Protein AF-A0A917G8V7-F1 (afdb_monomer_lite)

Sequence (373 aa):
MKRLAAVTVGLFAAALLMSVPAQAQETCDPAYYLAVRGSGEQPQGDAAGAATSTYPDGGGMGPLLQQQFQGLSGVTGYGIVYPAVPVETTLTGLPAYRDDYAASVATGAAALRQTLRDIDSRCGSQSTTIVVTGYSQGADVVNAALAQVQNDGATDFSRVNKVVVFGDPSRLQGAMPEAIATRGQGVRRTLPVFSPVDPATDAWIADHRTIFTSFCAGFDAVCDTSSALQVIPGLGLESAAKVTGDVHVNYYTTGIDCAATSSVTTPTACGATVIANALGSSAPTSVPAPQILPADAPIAIMADLGPAQGLAQLVVTVGPVSVPVVLSPDGIAAASVTLPPGTYTATVGGVTSMPFEVAAGGQDKPYVPIVAA

Radius of gyration: 26.59 Å; chains: 1; bounding box: 60×82×103 Å

InterPro domains:
  IPR000675 Cutinase/acetylxylan esterase [PF01083] (64-230)
  IPR000675 Cutinase/acetylxylan esterase [SM01110] (26-247)
  IPR029058 Alpha/Beta hydrolase fold [G3DSA:3.40.50.1820] (14-278)
  IPR029058 Alpha/Beta hydrolase fold [SSF53474] (18-253)

Secondary structure (DSSP, 8-state):
--PPPP----------------PPPPPPPSEEEEEE--TTPSS-S-GGG-SSSEESTTTTS-HHHHHHHHT-SS-EEEEEPS--PPPP-STTTHHHHHHHHHHHHHHHHHHHHHHHHHHHHHHTTS--EEEEEEETHHHHHHHHHHHHHHHHT--TTTTEEEEEEES-TTPPTTSS-BSS--S---HHHH-TTSPPPPHHHHHHHHHTTTTEEEE--TT-TTT-HHHHHHHHHHH-HHHHHHHHHHHHH-TTT--EEETTTTEEE-HHHHHHHHHHHHTTPPPPS-PPPP----TTS--EEEEE--TTT-EEEEE---SS----EEE-TTS-EEE---PPSEEE--EETTEEPPPEEE-TT-SS---------

Structure (mmCIF, N/CA/C/O backbone):
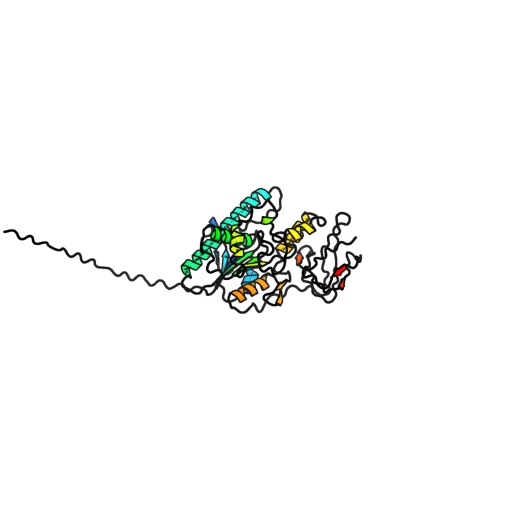data_AF-A0A917G8V7-F1
#
_entry.id   AF-A0A917G8V7-F1
#
loop_
_atom_site.group_PDB
_atom_site.id
_atom_site.type_symbol
_atom_site.label_atom_id
_atom_site.label_alt_id
_atom_site.label_comp_id
_atom_site.label_asym_id
_atom_site.label_entity_id
_atom_site.label_seq_id
_atom_site.pdbx_PDB_ins_code
_atom_site.Cartn_x
_atom_site.Cartn_y
_atom_site.Cartn_z
_atom_site.occupancy
_atom_site.B_iso_or_equiv
_atom_site.auth_seq_id
_atom_site.auth_comp_id
_atom_site.auth_asym_id
_atom_site.auth_atom_id
_atom_site.pdbx_PDB_model_num
ATOM 1 N N . MET A 1 1 ? -25.587 50.324 71.855 1.00 46.16 1 MET A N 1
ATOM 2 C CA . MET A 1 1 ? -26.552 50.298 70.731 1.00 46.16 1 MET A CA 1
ATOM 3 C C . MET A 1 1 ? -25.785 50.208 69.421 1.00 46.16 1 MET A C 1
ATOM 5 O O . MET A 1 1 ? -25.016 51.119 69.158 1.00 46.16 1 MET A O 1
ATOM 9 N N . LYS A 1 2 ? -25.960 49.117 68.663 1.00 41.72 2 LYS A N 1
ATOM 10 C CA . LYS A 1 2 ? -25.874 48.998 67.189 1.00 41.72 2 LYS A CA 1
ATOM 11 C C . LYS A 1 2 ? -25.801 47.504 66.846 1.00 41.72 2 LYS A C 1
ATOM 13 O O . LYS A 1 2 ? -24.777 46.867 67.050 1.00 41.72 2 LYS A O 1
ATOM 18 N N . ARG A 1 3 ? -26.931 46.943 66.409 1.00 45.62 3 ARG A N 1
ATOM 19 C CA . ARG A 1 3 ? -27.031 45.603 65.815 1.00 45.62 3 ARG A CA 1
ATOM 20 C C . ARG A 1 3 ? -26.946 45.786 64.298 1.00 45.62 3 ARG A C 1
ATOM 22 O O . ARG A 1 3 ? -27.766 46.523 63.758 1.00 45.62 3 ARG A O 1
ATOM 29 N N . LEU A 1 4 ? -25.976 45.157 63.633 1.00 49.00 4 LEU A N 1
ATOM 30 C CA . LEU A 1 4 ? -26.014 44.950 62.183 1.00 49.00 4 LEU A CA 1
ATOM 31 C C . LEU A 1 4 ? -26.703 43.607 61.924 1.00 49.00 4 LEU A C 1
ATOM 33 O O . LEU A 1 4 ? -26.217 42.568 62.363 1.00 49.00 4 LEU A O 1
ATOM 37 N N . ALA A 1 5 ? -27.840 43.650 61.236 1.00 48.88 5 ALA A N 1
ATOM 38 C CA . ALA A 1 5 ? -28.481 42.486 60.647 1.00 48.88 5 ALA A CA 1
ATOM 39 C C . ALA A 1 5 ? -27.988 42.363 59.199 1.00 48.88 5 ALA A C 1
ATOM 41 O O . ALA A 1 5 ? -28.207 43.270 58.397 1.00 48.88 5 ALA A O 1
ATOM 42 N N . ALA A 1 6 ? -27.296 41.271 58.880 1.00 57.62 6 ALA A N 1
ATOM 43 C CA . ALA A 1 6 ? -26.962 40.906 57.510 1.00 57.62 6 ALA A CA 1
ATOM 44 C C . ALA A 1 6 ? -28.132 40.101 56.928 1.00 57.62 6 ALA A C 1
ATOM 46 O O . ALA A 1 6 ? -28.495 39.052 57.456 1.00 57.62 6 ALA A O 1
ATOM 47 N N . VAL A 1 7 ? -28.742 40.628 55.869 1.00 56.84 7 VAL A N 1
ATOM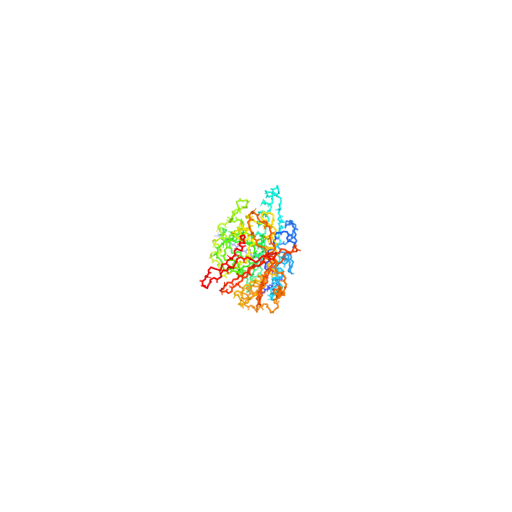 48 C CA . VAL A 1 7 ? -29.808 39.973 55.106 1.00 56.84 7 VAL A CA 1
ATOM 49 C C . VAL A 1 7 ? -29.152 39.119 54.025 1.00 56.84 7 VAL A C 1
ATOM 51 O O . VAL A 1 7 ? -28.488 39.641 53.133 1.00 56.84 7 VAL A O 1
ATOM 54 N N . THR A 1 8 ? -29.322 37.802 54.111 1.00 58.56 8 THR A N 1
ATOM 55 C CA . THR A 1 8 ? -28.887 36.845 53.089 1.00 58.56 8 THR A CA 1
ATOM 56 C C . THR A 1 8 ? -29.990 36.721 52.037 1.00 58.56 8 THR A C 1
ATOM 58 O O . THR A 1 8 ? -31.054 36.171 52.307 1.00 58.56 8 THR A O 1
ATOM 61 N N . VAL A 1 9 ? -29.759 37.260 50.838 1.00 55.84 9 VAL A N 1
ATOM 62 C CA . VAL A 1 9 ? -30.643 37.071 49.679 1.00 55.84 9 VAL A CA 1
ATOM 63 C C . VAL A 1 9 ? -30.311 35.717 49.052 1.00 55.84 9 VAL A C 1
ATOM 65 O O . VAL A 1 9 ? -29.265 35.555 48.429 1.00 55.84 9 VAL A O 1
ATOM 68 N N . GLY A 1 10 ? -31.181 34.728 49.258 1.00 48.00 10 GLY A N 1
ATOM 69 C CA . GLY A 1 10 ? -31.089 33.423 48.607 1.00 48.00 10 GLY A CA 1
ATOM 70 C C . GLY A 1 10 ? -31.556 33.506 47.155 1.00 48.00 10 GLY A C 1
ATOM 71 O O . GLY A 1 10 ? -32.753 33.621 46.898 1.00 48.00 10 GLY A O 1
ATOM 72 N N . LEU A 1 11 ? -30.618 33.439 46.209 1.00 58.31 11 LEU A N 1
ATOM 73 C CA . LEU A 1 11 ? -30.908 33.216 44.792 1.00 58.31 11 LEU A CA 1
ATOM 74 C C . LEU A 1 11 ? -31.175 31.715 44.582 1.00 58.31 11 LEU A C 1
ATOM 76 O O . LEU A 1 11 ? -30.251 30.905 44.604 1.00 58.31 11 LEU A O 1
ATOM 80 N N . PHE A 1 12 ? -32.435 31.332 44.378 1.00 51.34 12 PHE A N 1
ATOM 81 C CA . PHE A 1 12 ? -32.781 30.002 43.875 1.00 51.34 12 PHE A CA 1
ATOM 82 C C . PHE A 1 12 ? -32.536 29.968 42.361 1.00 51.34 12 PHE A C 1
ATOM 84 O O . PHE A 1 12 ? -33.356 30.444 41.578 1.00 51.34 12 PHE A O 1
ATOM 91 N N . ALA A 1 13 ? -31.397 29.416 41.940 1.00 61.19 13 ALA A N 1
ATOM 92 C CA . ALA A 1 13 ? -31.167 29.049 40.547 1.00 61.19 13 ALA A CA 1
ATOM 93 C C . ALA A 1 13 ? -32.010 27.805 40.226 1.00 61.19 13 ALA A C 1
ATOM 95 O O . ALA A 1 13 ? -31.678 26.691 40.630 1.00 61.19 13 ALA A O 1
ATOM 96 N N . ALA A 1 14 ? -33.132 27.996 39.533 1.00 59.53 14 ALA A N 1
ATOM 97 C CA . ALA A 1 14 ? -33.909 26.901 38.969 1.00 59.53 14 ALA A CA 1
ATOM 98 C C . ALA A 1 14 ? -33.086 26.234 37.853 1.00 59.53 14 ALA A C 1
ATOM 100 O O . ALA A 1 14 ? -33.035 26.721 36.725 1.00 59.53 14 ALA A O 1
ATOM 101 N N . ALA A 1 15 ? -32.401 25.140 38.184 1.00 61.88 15 ALA A N 1
ATOM 102 C CA . ALA A 1 15 ? -31.729 24.292 37.211 1.00 61.88 15 ALA A CA 1
ATOM 103 C C . ALA A 1 15 ? -32.792 23.577 36.362 1.00 61.88 15 ALA A C 1
ATOM 105 O O . ALA A 1 15 ? -33.338 22.548 36.756 1.00 61.88 15 ALA A O 1
ATOM 106 N N . LEU A 1 16 ? -33.115 24.152 35.202 1.00 58.69 16 LEU A N 1
ATOM 107 C CA . LEU A 1 16 ? -33.830 23.456 34.138 1.00 58.69 16 LEU A CA 1
ATOM 108 C C . LEU A 1 16 ? -32.949 22.294 33.668 1.00 58.69 16 LEU A C 1
ATOM 110 O O . LEU A 1 16 ? -32.007 22.484 32.901 1.00 58.69 16 LEU A O 1
ATOM 114 N N . LEU A 1 17 ? -33.252 21.093 34.158 1.00 61.06 17 LEU A N 1
ATOM 115 C CA . LEU A 1 17 ? -32.725 19.836 33.640 1.00 61.06 17 LEU A CA 1
ATOM 116 C C . LEU A 1 17 ? -33.279 19.647 32.223 1.00 61.06 17 LEU A C 1
ATOM 118 O O . LEU A 1 17 ? -34.302 18.997 32.023 1.00 61.06 17 LEU A O 1
ATOM 122 N N . MET A 1 18 ? -32.630 20.262 31.235 1.00 67.19 18 MET A N 1
ATOM 123 C CA . MET A 1 18 ? -32.835 19.883 29.845 1.00 67.19 18 MET A CA 1
ATOM 124 C C . MET A 1 18 ? -32.299 18.463 29.703 1.00 67.19 18 MET A C 1
ATOM 126 O O . MET A 1 18 ? -31.091 18.234 29.738 1.00 67.19 18 MET A O 1
ATOM 130 N N . SER A 1 19 ? -33.206 17.496 29.610 1.00 65.19 19 SER A N 1
ATOM 131 C CA . SER A 1 19 ? -32.881 16.125 29.243 1.00 65.19 19 SER A CA 1
ATOM 132 C C . SER A 1 19 ? -32.286 16.148 27.839 1.00 65.19 19 SER A C 1
ATOM 134 O O . SER A 1 19 ? -33.017 16.235 26.852 1.00 65.19 19 SER A O 1
ATOM 136 N N . VAL A 1 20 ? -30.953 16.133 27.766 1.00 71.06 20 VAL A N 1
ATOM 137 C CA . VAL A 1 20 ? -30.226 15.918 26.517 1.00 71.06 20 VAL A CA 1
ATOM 138 C C . VAL A 1 20 ? -30.682 14.550 26.014 1.00 71.06 20 VAL A C 1
ATOM 140 O O . VAL A 1 20 ? -30.555 13.578 26.766 1.00 71.06 20 VAL A O 1
ATOM 143 N N . PRO A 1 21 ? -31.286 14.452 24.815 1.00 67.62 21 PRO A N 1
ATOM 144 C CA . PRO A 1 21 ? -31.648 13.156 24.271 1.00 67.62 21 PRO A CA 1
ATOM 145 C C . PRO A 1 21 ? -30.378 12.312 24.254 1.00 67.62 21 PRO A C 1
ATOM 147 O O . PRO A 1 21 ? -29.348 12.763 23.752 1.00 67.62 21 PRO A O 1
ATOM 150 N N . ALA A 1 22 ? -30.437 11.128 24.866 1.00 69.19 22 ALA A N 1
ATOM 151 C CA . ALA A 1 22 ? -29.344 10.175 24.806 1.00 69.19 22 ALA A CA 1
ATOM 152 C C . ALA A 1 22 ? -29.036 9.955 23.323 1.00 69.19 22 ALA A C 1
ATOM 154 O O . ALA A 1 22 ? -29.874 9.424 22.591 1.00 69.19 22 ALA A O 1
ATOM 155 N N . GLN A 1 23 ? -27.888 10.457 22.863 1.00 67.31 23 GLN A N 1
ATOM 156 C CA . GLN A 1 23 ? -27.441 10.203 21.504 1.00 67.31 23 GLN A CA 1
ATOM 157 C C . GLN A 1 23 ? -27.347 8.688 21.377 1.00 67.31 23 GLN A C 1
ATOM 159 O O . GLN A 1 23 ? -26.686 8.043 22.193 1.00 67.31 23 GLN A O 1
ATOM 164 N N . ALA A 1 24 ? -28.098 8.119 20.431 1.00 66.69 24 ALA A N 1
ATOM 165 C CA . ALA A 1 24 ? -28.029 6.695 20.156 1.00 66.69 24 ALA A CA 1
ATOM 166 C C . ALA A 1 24 ? -26.555 6.355 19.927 1.00 66.69 24 ALA A C 1
ATOM 168 O O . ALA A 1 24 ? -25.911 6.964 19.074 1.00 66.69 24 ALA A O 1
ATOM 169 N N . GLN A 1 25 ? -26.014 5.466 20.759 1.00 68.94 25 GLN A N 1
ATOM 170 C CA . GLN A 1 25 ? -24.617 5.074 20.680 1.00 68.94 25 GLN A CA 1
ATOM 171 C C . GLN A 1 25 ? -24.375 4.492 19.286 1.00 68.94 25 GLN A C 1
ATOM 173 O O . GLN A 1 25 ? -24.993 3.492 18.914 1.00 68.94 25 GLN A O 1
ATOM 178 N N . GLU A 1 26 ? -23.522 5.154 18.505 1.00 80.25 26 GLU A N 1
ATOM 179 C CA . GLU A 1 26 ? -23.151 4.684 17.177 1.00 80.25 26 GLU A CA 1
ATOM 180 C C . GLU A 1 26 ? -22.497 3.306 17.333 1.00 80.25 26 GLU A C 1
ATOM 182 O O . GLU A 1 26 ? -21.533 3.125 18.085 1.00 80.25 26 GLU A O 1
ATOM 187 N N . THR A 1 27 ? -23.102 2.295 16.711 1.00 85.94 27 THR A N 1
ATOM 188 C CA . THR A 1 27 ? -22.572 0.931 16.752 1.00 85.94 27 THR A CA 1
ATOM 189 C C . THR A 1 27 ? -21.439 0.864 15.745 1.00 85.94 27 THR A C 1
ATOM 191 O O . THR A 1 27 ? -21.668 1.118 14.566 1.00 85.94 27 THR A O 1
ATOM 194 N N . CYS A 1 28 ? -20.226 0.575 16.210 1.00 93.75 28 CYS A N 1
ATOM 195 C CA . CYS A 1 28 ? -19.075 0.477 15.327 1.00 93.75 28 CYS A CA 1
ATOM 196 C C . CYS A 1 28 ? -18.946 -0.924 14.754 1.00 93.75 28 CYS A C 1
ATOM 198 O O . CYS A 1 28 ? -19.258 -1.917 15.417 1.00 93.75 28 CYS A O 1
ATOM 200 N N . ASP A 1 29 ? -18.415 -0.993 13.539 1.00 94.00 29 ASP A N 1
ATOM 201 C CA . ASP A 1 29 ? -18.071 -2.270 12.946 1.00 94.00 29 ASP A CA 1
ATOM 202 C C . ASP A 1 29 ? -16.903 -2.931 13.698 1.00 94.00 29 ASP A C 1
ATOM 204 O O . ASP A 1 29 ? -16.011 -2.248 14.228 1.00 94.00 29 ASP A O 1
ATOM 208 N N . PRO A 1 30 ? -16.879 -4.275 13.749 1.00 94.12 30 PRO A N 1
ATOM 209 C CA . PRO A 1 30 ? -15.814 -5.011 14.422 1.00 94.12 30 PRO A CA 1
ATOM 210 C C . PRO A 1 30 ? -14.454 -4.811 13.742 1.00 94.12 30 PRO A C 1
ATOM 212 O O . PRO A 1 30 ? -13.418 -4.838 14.411 1.00 94.12 30 PRO A O 1
ATOM 215 N N . ALA A 1 31 ? -14.440 -4.593 12.423 1.00 96.44 31 ALA A N 1
ATOM 216 C CA . ALA A 1 31 ? -13.219 -4.394 11.662 1.00 96.44 31 ALA A CA 1
ATOM 217 C C . ALA A 1 31 ? -13.407 -3.440 10.474 1.00 96.44 31 ALA A C 1
ATOM 219 O O . ALA A 1 31 ? -14.398 -3.519 9.746 1.00 96.44 31 ALA A O 1
ATOM 220 N N . TYR A 1 32 ? -12.404 -2.593 10.245 1.00 97.50 32 TYR A N 1
ATOM 221 C CA . TYR A 1 32 ? -12.330 -1.672 9.113 1.00 97.50 32 TYR A CA 1
ATOM 222 C C . TYR A 1 32 ? -11.156 -2.015 8.194 1.00 97.50 32 TYR A C 1
ATOM 224 O O . TYR A 1 32 ? -10.050 -2.298 8.657 1.00 97.50 32 TYR A O 1
ATOM 232 N N . TYR A 1 33 ? -11.391 -1.937 6.888 1.00 98.00 33 TYR A N 1
ATOM 233 C CA . TYR A 1 33 ? -10.399 -2.102 5.832 1.00 98.00 33 TYR A CA 1
ATOM 234 C C . TYR A 1 33 ? -10.230 -0.768 5.100 1.00 98.00 33 TYR A C 1
ATOM 236 O O . TYR A 1 33 ? -11.138 -0.320 4.400 1.00 98.00 33 TYR A O 1
ATOM 244 N N . LEU A 1 34 ? -9.081 -0.119 5.277 1.00 98.50 34 LEU A N 1
ATOM 245 C CA . LEU A 1 34 ? -8.744 1.149 4.632 1.00 98.50 34 LEU A CA 1
ATOM 246 C C . LEU A 1 34 ? -7.814 0.881 3.451 1.00 98.50 34 LEU A C 1
ATOM 248 O O . LEU A 1 34 ? -6.721 0.352 3.639 1.00 98.50 34 LEU A O 1
ATOM 252 N N . ALA A 1 35 ? -8.231 1.247 2.244 1.00 98.25 35 ALA A N 1
ATOM 253 C CA . ALA A 1 35 ? -7.482 1.000 1.019 1.00 98.25 35 ALA A CA 1
ATOM 254 C C . ALA A 1 35 ? -6.979 2.300 0.397 1.00 98.25 35 ALA A C 1
ATOM 256 O O . ALA A 1 35 ? -7.752 3.234 0.169 1.00 98.25 35 ALA A O 1
ATOM 257 N N . VAL A 1 36 ? -5.695 2.338 0.060 1.00 98.38 36 VAL A N 1
ATOM 258 C CA . VAL A 1 36 ? -5.081 3.447 -0.663 1.00 98.38 36 VAL A CA 1
ATOM 259 C C . VAL A 1 36 ? -4.658 2.973 -2.049 1.00 98.38 36 VAL A C 1
ATOM 261 O O . VAL A 1 36 ? -3.680 2.240 -2.199 1.00 98.38 36 VAL A O 1
ATOM 264 N N . ARG A 1 37 ? -5.434 3.373 -3.058 1.00 97.62 37 ARG A N 1
ATOM 265 C CA . ARG A 1 37 ? -5.254 2.972 -4.462 1.00 97.62 37 ARG A CA 1
ATOM 266 C C . ARG A 1 37 ? -3.933 3.477 -5.061 1.00 97.62 37 ARG A C 1
ATOM 268 O O . ARG A 1 37 ? -3.248 4.284 -4.445 1.00 97.62 37 ARG A O 1
ATOM 275 N N . GLY A 1 38 ? -3.581 2.996 -6.247 1.00 96.75 38 GLY A N 1
ATOM 276 C CA . GLY A 1 38 ? -2.373 3.386 -6.976 1.00 96.75 38 GLY A CA 1
ATOM 277 C C . GLY A 1 38 ? -2.535 4.622 -7.864 1.00 96.75 38 GLY A C 1
ATOM 278 O O . GLY A 1 38 ? -3.625 5.166 -8.038 1.00 96.75 38 GLY A O 1
ATOM 279 N N . SER A 1 39 ? -1.423 5.057 -8.461 1.00 94.94 39 SER A N 1
ATOM 280 C CA . SER A 1 39 ? -1.390 6.157 -9.433 1.00 94.94 39 SER A CA 1
ATOM 281 C C . SER A 1 39 ? -2.327 5.913 -10.615 1.00 94.94 39 SER A C 1
ATOM 283 O O . SER A 1 39 ? -2.313 4.846 -11.221 1.00 94.94 39 SER A O 1
ATOM 285 N N . GLY A 1 40 ? -3.112 6.925 -10.979 1.00 93.00 40 GLY A N 1
ATOM 286 C CA . GLY A 1 40 ? -4.044 6.877 -12.103 1.00 93.00 40 GLY A CA 1
ATOM 287 C C . GLY A 1 40 ? -5.288 6.015 -11.867 1.00 93.00 40 GLY A C 1
ATOM 288 O O . GLY A 1 40 ? -6.161 5.958 -12.736 1.00 93.00 40 GLY A O 1
ATOM 289 N N . GLU A 1 41 ? -5.432 5.376 -10.707 1.00 93.56 41 GLU A N 1
ATOM 290 C CA . GLU A 1 41 ? -6.638 4.616 -10.396 1.00 93.56 41 GLU A CA 1
ATOM 291 C C . GLU A 1 41 ? -7.793 5.556 -10.025 1.00 93.56 41 GLU A C 1
ATOM 293 O O . GLU A 1 41 ? -7.627 6.552 -9.318 1.00 93.56 41 GLU A O 1
ATOM 298 N N . GLN A 1 42 ? -8.992 5.240 -10.521 1.00 92.25 42 GLN A N 1
ATOM 299 C CA . GLN A 1 42 ? -10.186 6.033 -10.246 1.00 92.25 42 GLN A CA 1
ATOM 300 C C . GLN A 1 42 ? -10.696 5.817 -8.811 1.00 92.25 42 GLN A C 1
ATOM 302 O O . GLN A 1 42 ? -10.558 4.718 -8.262 1.00 92.25 42 GLN A O 1
ATOM 307 N N . PRO A 1 43 ? -11.358 6.826 -8.222 1.00 91.94 43 PRO A N 1
ATOM 308 C CA . PRO A 1 43 ? -11.555 8.182 -8.751 1.00 91.94 43 PRO A CA 1
ATOM 309 C C . PRO A 1 43 ? -10.250 8.994 -8.734 1.00 91.94 43 PRO A C 1
ATOM 311 O O . PRO A 1 43 ? -9.414 8.773 -7.876 1.00 91.94 43 PRO A O 1
ATOM 314 N N . GLN A 1 44 ? -10.045 9.923 -9.662 1.00 86.88 44 GLN A N 1
ATOM 315 C CA . GLN A 1 44 ? -8.899 10.849 -9.636 1.00 86.88 44 GLN A CA 1
ATOM 316 C C . GLN A 1 44 ? -9.359 12.281 -9.325 1.00 86.88 44 GLN A C 1
ATOM 318 O O . GLN A 1 44 ? -10.532 12.610 -9.511 1.00 86.88 44 GLN A O 1
ATOM 323 N N . GLY A 1 45 ? -8.425 13.146 -8.920 1.00 74.81 45 GLY A N 1
ATOM 324 C CA . GLY A 1 45 ? -8.644 14.594 -8.814 1.00 74.81 45 GLY A CA 1
ATOM 325 C C . GLY A 1 45 ? -8.692 15.148 -7.388 1.00 74.81 45 GLY A C 1
ATOM 326 O O . GLY A 1 45 ? -8.359 14.466 -6.420 1.00 74.81 45 GLY A O 1
ATOM 327 N N . ASP A 1 46 ? -9.065 16.425 -7.269 1.00 60.59 46 ASP A N 1
ATOM 328 C CA . ASP A 1 46 ? -8.895 17.204 -6.039 1.00 60.59 46 ASP A CA 1
ATOM 329 C C . ASP A 1 46 ? -9.716 16.657 -4.866 1.00 60.59 46 ASP A C 1
ATOM 331 O O . ASP A 1 46 ? -10.926 16.873 -4.752 1.00 60.59 46 ASP A O 1
ATOM 335 N N . ALA A 1 47 ? -9.015 16.057 -3.901 1.00 61.09 47 ALA A N 1
ATOM 336 C CA . ALA A 1 47 ? -9.560 15.743 -2.580 1.00 61.09 47 ALA A CA 1
ATOM 337 C C . ALA A 1 47 ? -10.136 16.984 -1.870 1.00 61.09 47 ALA A C 1
ATOM 339 O O . ALA A 1 47 ? -10.999 16.853 -1.010 1.00 61.09 47 ALA A O 1
ATOM 340 N N . ALA A 1 48 ? -9.702 18.190 -2.261 1.00 52.53 48 ALA A N 1
ATOM 341 C CA . ALA A 1 48 ? -10.186 19.462 -1.729 1.00 52.53 48 ALA A CA 1
ATOM 342 C C . ALA A 1 48 ? -11.690 19.708 -1.975 1.00 52.53 48 ALA A C 1
ATOM 344 O O . ALA A 1 48 ? -12.290 20.520 -1.274 1.00 52.53 48 ALA A O 1
ATOM 345 N N . GLY A 1 49 ? -12.303 19.016 -2.945 1.00 51.22 49 GLY A N 1
ATOM 346 C CA . GLY A 1 49 ? -13.746 19.069 -3.197 1.00 51.22 49 GLY A CA 1
ATOM 347 C C . GLY A 1 49 ? -14.558 17.970 -2.502 1.00 51.22 49 GLY A C 1
ATOM 348 O O . GLY A 1 49 ? -15.788 18.026 -2.513 1.00 51.22 49 GLY A O 1
ATOM 349 N N . ALA A 1 50 ? -13.907 16.963 -1.916 1.00 62.56 50 ALA A N 1
ATOM 350 C CA . ALA A 1 50 ? -14.605 15.873 -1.253 1.00 62.56 50 ALA A CA 1
ATOM 351 C C . ALA A 1 50 ? -15.039 16.293 0.156 1.00 62.56 50 ALA A C 1
ATOM 353 O O . ALA A 1 50 ? -14.241 16.770 0.958 1.00 62.56 50 ALA A O 1
ATOM 354 N N . ALA A 1 51 ? -16.315 16.077 0.477 1.00 71.62 51 ALA A N 1
ATOM 355 C CA . ALA A 1 51 ? -16.843 16.340 1.816 1.00 71.62 51 ALA A CA 1
ATOM 356 C C . ALA A 1 51 ? -16.290 15.370 2.881 1.00 71.62 51 ALA A C 1
ATOM 358 O O . ALA A 1 51 ? -16.472 15.601 4.075 1.00 71.62 51 ALA A O 1
ATOM 359 N N . THR A 1 52 ? -15.646 14.278 2.458 1.00 84.50 52 THR A N 1
ATOM 360 C CA . THR A 1 52 ? -15.158 13.190 3.308 1.00 84.50 52 THR A CA 1
ATOM 361 C C . THR A 1 52 ? -13.737 12.785 2.916 1.00 84.50 52 THR A C 1
ATOM 363 O O . THR A 1 52 ? -13.316 12.947 1.773 1.00 84.50 52 THR A O 1
ATOM 366 N N . SER A 1 53 ? -13.001 12.209 3.868 1.00 86.62 53 SER A N 1
ATOM 367 C CA . SER A 1 53 ? -11.671 11.611 3.666 1.00 86.62 53 SER A CA 1
ATOM 368 C C . SER A 1 53 ? -11.720 10.204 3.051 1.00 86.62 53 SER A C 1
ATOM 370 O O . SER A 1 53 ? -10.679 9.645 2.701 1.00 86.62 53 SER A O 1
ATOM 372 N N . THR A 1 54 ? -12.918 9.631 2.902 1.00 90.69 54 THR A N 1
ATOM 373 C CA . THR A 1 54 ? -13.137 8.265 2.417 1.00 90.69 54 THR A CA 1
ATOM 374 C C . THR A 1 54 ? -14.276 8.155 1.409 1.00 90.69 54 THR A C 1
ATOM 376 O O . THR A 1 54 ? -15.236 8.930 1.434 1.00 90.69 54 THR A O 1
ATOM 379 N N . TYR A 1 55 ? -14.176 7.134 0.561 1.00 88.19 55 TYR A N 1
ATOM 380 C CA . TYR A 1 55 ? -15.264 6.561 -0.219 1.00 88.19 55 TYR A CA 1
ATOM 381 C C . TYR A 1 55 ? -15.796 5.313 0.514 1.00 88.19 55 TYR A C 1
ATOM 383 O O . TYR A 1 55 ? -15.002 4.406 0.782 1.00 88.19 55 TYR A O 1
ATOM 391 N N . PRO A 1 56 ? -17.092 5.253 0.870 1.00 89.62 56 PRO A N 1
ATOM 392 C CA . PRO A 1 56 ? -17.676 4.114 1.581 1.00 89.62 56 PRO A CA 1
ATOM 393 C C . PRO A 1 56 ? -17.903 2.900 0.671 1.00 89.62 56 PRO A C 1
ATOM 395 O O . PRO A 1 56 ? -17.792 2.992 -0.553 1.00 89.62 56 PRO A O 1
ATOM 398 N N . ASP A 1 57 ? -18.251 1.770 1.290 1.00 84.62 57 ASP A N 1
ATOM 399 C CA . ASP A 1 57 ? -18.756 0.551 0.642 1.00 84.62 57 ASP A CA 1
ATOM 400 C C . ASP A 1 57 ? -17.834 -0.033 -0.442 1.00 84.62 57 ASP A C 1
ATOM 402 O O . ASP A 1 57 ? -18.286 -0.547 -1.465 1.00 84.62 57 ASP A O 1
ATOM 406 N N . GLY A 1 58 ? -16.515 0.053 -0.241 1.00 82.56 58 GLY A N 1
ATOM 407 C CA . GLY A 1 58 ? -15.543 -0.405 -1.242 1.00 82.56 58 GLY A CA 1
ATOM 408 C C . GLY A 1 58 ? -15.254 0.602 -2.361 1.00 82.56 58 GLY A C 1
ATOM 409 O O . GLY A 1 58 ? -14.397 0.366 -3.207 1.00 82.56 58 GLY A O 1
ATOM 410 N N . GLY A 1 59 ? -15.918 1.759 -2.382 1.00 88.75 59 GLY A N 1
ATOM 411 C CA . GLY A 1 59 ? -15.631 2.803 -3.361 1.00 88.75 59 GLY A CA 1
ATOM 412 C C . GLY A 1 59 ? -14.165 3.252 -3.319 1.00 88.75 59 GLY A C 1
ATOM 413 O O . GLY A 1 59 ? -13.538 3.291 -2.265 1.00 88.75 59 GLY A O 1
ATOM 414 N N . GLY A 1 60 ? -13.602 3.600 -4.478 1.00 91.81 60 GLY A N 1
ATOM 415 C CA . GLY A 1 60 ? -12.297 4.267 -4.592 1.00 91.81 60 GLY A CA 1
ATOM 416 C C . GLY A 1 60 ? -11.070 3.514 -4.068 1.00 91.81 60 GLY A C 1
ATOM 417 O O . GLY A 1 60 ? -10.031 4.139 -3.849 1.00 91.81 60 GLY A O 1
ATOM 418 N N . MET A 1 61 ? -11.164 2.193 -3.892 1.00 95.38 61 MET A N 1
ATOM 419 C CA . MET A 1 61 ? -10.039 1.336 -3.491 1.00 95.38 61 MET A CA 1
ATOM 420 C C . MET A 1 61 ? -9.056 1.029 -4.628 1.00 95.38 61 MET A C 1
ATOM 422 O O . MET A 1 61 ? -7.927 0.630 -4.363 1.00 95.38 61 MET A O 1
ATOM 426 N N . GLY A 1 62 ? -9.478 1.203 -5.882 1.00 94.50 62 GLY A N 1
ATOM 427 C CA . GLY A 1 62 ? -8.755 0.697 -7.048 1.00 94.50 62 GLY A CA 1
ATOM 428 C C . GLY A 1 62 ? -8.992 -0.809 -7.274 1.00 94.50 62 GLY A C 1
ATOM 429 O O . GLY A 1 62 ? -9.319 -1.530 -6.328 1.00 94.50 62 GLY A O 1
ATOM 430 N N . PRO A 1 63 ? -8.869 -1.317 -8.515 1.00 92.06 63 PRO A N 1
ATOM 431 C CA . PRO A 1 63 ? -9.180 -2.712 -8.843 1.00 92.06 63 PRO A CA 1
ATOM 432 C C . PRO A 1 63 ? -8.412 -3.755 -8.020 1.00 92.06 63 PRO A C 1
ATOM 434 O O . PRO A 1 63 ? -9.001 -4.741 -7.577 1.00 92.06 63 PRO A O 1
ATOM 437 N N . LEU A 1 64 ? -7.114 -3.536 -7.783 1.00 93.56 64 LEU A N 1
ATOM 438 C CA . LEU A 1 64 ? -6.259 -4.489 -7.070 1.00 93.56 64 LEU A CA 1
ATOM 439 C C . LEU A 1 64 ? -6.703 -4.658 -5.612 1.00 93.56 64 LEU A C 1
ATOM 441 O O . LEU A 1 64 ? -6.928 -5.778 -5.147 1.00 93.56 64 LEU A O 1
ATOM 445 N N . LEU A 1 65 ? -6.871 -3.548 -4.889 1.00 95.81 65 LEU A N 1
ATOM 446 C CA . LEU A 1 65 ? -7.270 -3.592 -3.481 1.00 95.81 65 LEU A CA 1
ATOM 447 C C . LEU A 1 65 ? -8.755 -3.931 -3.318 1.00 95.81 65 LEU A C 1
ATOM 449 O O . LEU A 1 65 ? -9.118 -4.546 -2.317 1.00 95.81 65 LEU A O 1
ATOM 453 N N . GLN A 1 66 ? -9.598 -3.613 -4.306 1.00 94.94 66 GLN A N 1
ATOM 454 C CA . GLN A 1 66 ? -10.986 -4.076 -4.357 1.00 94.94 66 GLN A CA 1
ATOM 455 C C . GLN A 1 66 ? -11.061 -5.606 -4.436 1.00 94.94 66 GLN A C 1
ATOM 457 O O . GLN A 1 66 ? -11.887 -6.212 -3.754 1.00 94.94 66 GLN A O 1
ATOM 462 N N . GLN A 1 67 ? -10.202 -6.241 -5.238 1.00 91.94 67 GLN A N 1
ATOM 463 C CA . GLN A 1 67 ? -10.146 -7.701 -5.322 1.00 91.94 67 GLN A CA 1
ATOM 464 C C . GLN A 1 67 ? -9.704 -8.321 -3.989 1.00 91.94 67 GLN A C 1
ATOM 466 O O . GLN A 1 67 ? -10.297 -9.301 -3.542 1.00 91.94 67 GLN A O 1
ATOM 471 N N . GLN A 1 68 ? -8.696 -7.740 -3.326 1.00 94.56 68 GLN A N 1
ATOM 472 C CA . GLN A 1 68 ? -8.299 -8.168 -1.982 1.00 94.56 68 GLN A CA 1
ATOM 473 C C . GLN A 1 68 ? -9.459 -8.031 -0.983 1.00 94.56 68 GLN A C 1
ATOM 475 O O . GLN A 1 68 ? -9.736 -8.975 -0.244 1.00 94.56 68 GLN A O 1
ATOM 480 N N . PHE A 1 69 ? -10.156 -6.891 -0.990 1.00 95.25 69 PHE A N 1
ATOM 481 C CA . PHE A 1 69 ? -11.294 -6.620 -0.111 1.00 95.25 69 PHE A CA 1
ATOM 482 C C . PHE A 1 69 ? -12.440 -7.621 -0.304 1.00 95.25 69 PHE A C 1
ATOM 484 O O . PHE A 1 69 ? -12.986 -8.115 0.676 1.00 95.25 69 PHE A O 1
ATOM 491 N N . GLN A 1 70 ? -12.764 -7.988 -1.548 1.00 93.38 70 GLN A N 1
ATOM 492 C CA . GLN A 1 70 ? -13.811 -8.975 -1.858 1.00 93.38 70 GLN A CA 1
ATOM 493 C C . GLN A 1 70 ? -13.528 -10.373 -1.291 1.00 93.38 70 GLN A C 1
ATOM 495 O O . GLN A 1 70 ? -14.459 -11.156 -1.114 1.00 93.38 70 GLN A O 1
ATOM 500 N N . GLY A 1 71 ? -12.264 -10.697 -1.005 1.00 91.06 71 GLY A N 1
ATOM 501 C CA . GLY A 1 71 ? -11.896 -11.940 -0.329 1.00 91.06 71 GLY A CA 1
ATOM 502 C C . GLY A 1 71 ? -12.182 -11.934 1.176 1.00 91.06 71 GLY A C 1
ATOM 503 O O . GLY A 1 71 ? -12.147 -12.989 1.803 1.00 91.06 71 GLY A O 1
ATOM 504 N N . LEU A 1 72 ? -12.448 -10.774 1.777 1.00 93.75 72 LEU A N 1
ATOM 505 C CA . LEU A 1 72 ? -12.627 -10.625 3.217 1.00 93.75 72 LEU A CA 1
ATOM 506 C C . LEU A 1 72 ? -14.111 -10.659 3.604 1.00 93.75 72 LEU A C 1
ATOM 508 O O . LEU A 1 72 ? -14.984 -10.193 2.878 1.00 93.75 72 LEU A O 1
ATOM 512 N N . SER A 1 73 ? -14.395 -11.175 4.799 1.00 93.00 73 SER A N 1
ATOM 513 C CA . SER A 1 73 ? -15.735 -11.187 5.395 1.00 93.00 73 SER A CA 1
ATOM 514 C C . SER A 1 73 ? -15.736 -10.467 6.739 1.00 93.00 73 SER A C 1
ATOM 516 O O . SER A 1 73 ? -14.770 -10.592 7.492 1.00 93.00 73 SER A O 1
ATOM 518 N N . GLY A 1 74 ? -16.836 -9.788 7.076 1.00 92.31 74 GLY A N 1
ATOM 519 C CA . GLY A 1 74 ? -16.992 -9.127 8.380 1.00 92.31 74 GLY A CA 1
ATOM 520 C C . GLY A 1 74 ? -16.129 -7.874 8.551 1.00 92.31 74 GLY A C 1
ATOM 521 O O . GLY A 1 74 ? -15.773 -7.531 9.674 1.00 92.31 74 GLY A O 1
ATOM 522 N N . VAL A 1 75 ? -15.775 -7.221 7.441 1.00 94.88 75 VAL A N 1
ATOM 523 C CA . VAL A 1 75 ? -15.011 -5.970 7.407 1.00 94.88 75 VAL A CA 1
ATOM 524 C C . VAL A 1 75 ? -15.799 -4.894 6.668 1.00 94.88 75 VAL A C 1
ATOM 526 O O . VAL A 1 75 ? -16.409 -5.174 5.635 1.00 94.88 75 VAL A O 1
ATOM 529 N N . THR A 1 76 ? -15.735 -3.661 7.157 1.00 96.31 76 THR A N 1
ATOM 530 C CA . THR A 1 76 ? -16.266 -2.487 6.456 1.00 96.31 76 THR A CA 1
ATOM 531 C C . THR A 1 76 ? -15.148 -1.802 5.687 1.00 96.31 76 THR A C 1
ATOM 533 O O . THR A 1 76 ? -14.099 -1.475 6.244 1.00 96.31 76 THR A O 1
ATOM 536 N N . GLY A 1 77 ? -15.353 -1.628 4.384 1.00 96.19 77 GLY A N 1
ATOM 537 C CA . GLY A 1 77 ? -14.327 -1.170 3.456 1.00 96.19 77 GLY A CA 1
ATOM 538 C C . GLY A 1 77 ? -14.437 0.306 3.097 1.00 96.19 77 GLY A C 1
ATOM 539 O O . GLY A 1 77 ? -15.493 0.749 2.646 1.00 96.19 77 GLY A O 1
ATOM 540 N N . TYR A 1 78 ? -13.320 1.029 3.182 1.00 97.25 78 TYR A N 1
ATOM 541 C CA . TYR A 1 78 ? -13.190 2.412 2.729 1.00 97.25 78 TYR A CA 1
ATOM 542 C C . TYR A 1 78 ? -12.003 2.596 1.784 1.00 97.25 78 TYR A C 1
ATOM 544 O O . TYR A 1 78 ? -10.890 2.172 2.095 1.00 97.25 78 TYR A O 1
ATOM 552 N N . GLY A 1 79 ? -12.207 3.285 0.662 1.00 97.12 79 GLY A N 1
ATOM 553 C CA . GLY A 1 79 ? -11.109 3.836 -0.136 1.00 97.12 79 GLY A CA 1
ATOM 554 C C . GLY A 1 79 ? -10.717 5.225 0.364 1.00 97.12 79 GLY A C 1
ATOM 555 O O . GLY A 1 79 ? -11.591 6.041 0.647 1.00 97.12 79 GLY A O 1
ATOM 556 N N . ILE A 1 80 ? -9.423 5.528 0.464 1.00 97.38 80 ILE A N 1
ATOM 557 C CA . ILE A 1 80 ? -8.949 6.859 0.874 1.00 97.38 80 ILE A CA 1
ATOM 558 C C . ILE A 1 80 ? -9.088 7.863 -0.277 1.00 97.38 80 ILE A C 1
ATOM 560 O O . ILE A 1 80 ? -8.657 7.619 -1.409 1.00 97.38 80 ILE A O 1
ATOM 564 N N . VAL A 1 81 ? -9.669 9.027 0.017 1.00 96.00 81 VAL A N 1
ATOM 565 C CA . VAL A 1 81 ? -9.807 10.126 -0.943 1.00 96.00 81 VAL A CA 1
ATOM 566 C C . VAL A 1 81 ? -8.491 10.893 -1.027 1.00 96.00 81 VAL A C 1
ATOM 568 O O . VAL A 1 81 ? -8.048 11.506 -0.060 1.00 96.00 81 VAL A O 1
ATOM 571 N N . TYR A 1 82 ? -7.865 10.870 -2.200 1.00 96.56 82 TYR A N 1
ATOM 572 C CA . TYR A 1 82 ? -6.646 11.623 -2.506 1.00 96.56 82 TYR A CA 1
ATOM 573 C C . TYR A 1 82 ? -6.477 11.753 -4.033 1.00 96.56 82 TYR A C 1
ATOM 575 O O . TYR A 1 82 ? -7.249 11.116 -4.742 1.00 96.56 82 TYR A O 1
ATOM 583 N N . PRO A 1 83 ? -5.527 12.537 -4.573 1.00 95.94 83 PRO A N 1
ATOM 584 C CA . PRO A 1 83 ? -5.452 12.771 -6.019 1.00 95.94 83 PRO A CA 1
ATOM 585 C C . PRO A 1 83 ? -5.148 11.547 -6.893 1.00 95.94 83 PRO A C 1
ATOM 587 O O . PRO A 1 83 ? -5.674 11.470 -8.003 1.00 95.94 83 PRO A O 1
ATOM 590 N N . ALA A 1 84 ? -4.341 10.596 -6.404 1.00 95.44 84 ALA A N 1
ATOM 591 C CA . ALA A 1 84 ? -3.886 9.427 -7.167 1.00 95.44 84 ALA A CA 1
ATOM 592 C C . ALA A 1 84 ? -3.291 9.802 -8.539 1.00 95.44 84 ALA A C 1
ATOM 594 O O . ALA A 1 84 ? -3.701 9.274 -9.573 1.00 95.44 84 ALA A O 1
ATOM 595 N N . VAL A 1 85 ? -2.344 10.749 -8.557 1.00 93.94 85 VAL A N 1
ATOM 596 C CA . VAL A 1 85 ? -1.792 11.335 -9.793 1.00 93.94 85 VAL A CA 1
ATOM 597 C C . VAL A 1 85 ? -1.271 10.240 -10.743 1.00 93.94 85 VAL A C 1
ATOM 599 O O . VAL A 1 85 ? -0.464 9.408 -10.303 1.00 93.94 85 VAL A O 1
ATOM 602 N N . PRO A 1 86 ? -1.720 10.216 -12.017 1.00 91.25 86 PRO A N 1
ATOM 603 C CA . PRO A 1 86 ? -1.233 9.286 -13.034 1.00 91.25 86 PRO A CA 1
ATOM 604 C C . PRO A 1 86 ? 0.272 9.394 -13.252 1.00 91.25 86 PRO A C 1
ATOM 606 O O . PRO A 1 86 ? 0.843 10.477 -13.159 1.00 91.25 86 PRO A O 1
ATOM 609 N N . VAL A 1 87 ? 0.904 8.272 -13.593 1.00 86.38 87 VAL A N 1
ATOM 610 C CA . VAL A 1 87 ? 2.330 8.251 -13.933 1.00 86.38 87 VAL A CA 1
ATOM 611 C C . VAL A 1 87 ? 2.571 9.041 -15.220 1.00 86.38 87 VAL A C 1
ATOM 613 O O . VAL A 1 87 ? 1.957 8.762 -16.249 1.00 86.38 87 VAL A O 1
ATOM 616 N N . GLU A 1 88 ? 3.493 9.999 -15.172 1.00 82.06 88 GLU A N 1
ATOM 617 C CA . GLU A 1 88 ? 3.995 10.696 -16.357 1.00 82.06 88 GLU A CA 1
ATOM 618 C C . GLU A 1 88 ? 5.122 9.892 -17.011 1.00 82.06 88 GLU A C 1
ATOM 620 O O . GLU A 1 88 ? 6.026 9.394 -16.339 1.00 82.06 88 GLU A O 1
ATOM 625 N N . THR A 1 89 ? 5.077 9.778 -18.337 1.00 73.69 89 THR A N 1
ATOM 626 C CA . THR A 1 89 ? 5.999 8.934 -19.116 1.00 73.69 89 THR A CA 1
ATOM 627 C C . THR A 1 89 ? 6.943 9.745 -20.001 1.00 73.69 89 THR A C 1
ATOM 629 O O . THR A 1 89 ? 7.908 9.206 -20.542 1.00 73.69 89 THR A O 1
ATOM 632 N N . THR A 1 90 ? 6.722 11.055 -20.127 1.00 72.12 90 THR A N 1
ATOM 633 C CA . THR A 1 90 ? 7.561 11.955 -20.918 1.00 72.12 90 THR A CA 1
ATOM 634 C C . THR A 1 90 ? 8.664 12.583 -20.069 1.00 72.12 90 THR A C 1
ATOM 636 O O . THR A 1 90 ? 8.421 13.123 -18.990 1.00 72.12 90 THR A O 1
ATOM 639 N N . LEU A 1 91 ? 9.899 12.601 -20.589 1.00 68.38 91 LEU A N 1
ATOM 640 C CA . LEU A 1 91 ? 11.048 13.220 -19.908 1.00 68.38 91 LEU A CA 1
ATOM 641 C C . LEU A 1 91 ? 10.808 14.695 -19.549 1.00 68.38 91 LEU A C 1
ATOM 643 O O . LEU A 1 91 ? 11.282 15.168 -18.520 1.00 68.38 91 LEU A O 1
ATOM 647 N N . THR A 1 92 ? 10.069 15.419 -20.391 1.00 76.12 92 THR A N 1
ATOM 648 C CA . THR A 1 92 ? 9.716 16.827 -20.171 1.00 76.12 92 THR A CA 1
ATOM 649 C C . THR A 1 92 ? 8.676 17.022 -19.073 1.00 76.12 92 THR A C 1
ATOM 651 O O . THR A 1 92 ? 8.672 18.074 -18.441 1.00 76.12 92 THR A O 1
ATOM 654 N N . GLY A 1 93 ? 7.806 16.035 -18.841 1.00 79.69 93 GLY A N 1
ATOM 655 C CA . GLY A 1 93 ? 6.789 16.077 -17.792 1.00 79.69 93 GLY A CA 1
ATOM 656 C C . GLY A 1 93 ? 7.291 15.593 -16.427 1.00 79.69 93 GLY A C 1
ATOM 657 O O . GLY A 1 93 ? 6.718 15.970 -15.408 1.00 79.69 93 GLY A O 1
ATOM 658 N N . LEU A 1 94 ? 8.389 14.825 -16.379 1.00 78.00 94 LEU A N 1
ATOM 659 C CA . LEU A 1 94 ? 8.928 14.251 -15.137 1.00 78.00 94 LEU A CA 1
ATOM 660 C C . LEU A 1 94 ? 9.128 15.260 -13.988 1.00 78.00 94 LEU A C 1
ATOM 662 O O . LEU A 1 94 ? 8.796 14.906 -12.856 1.00 78.00 94 LEU A O 1
ATOM 666 N N . PRO A 1 95 ? 9.638 16.493 -14.209 1.00 83.75 95 PRO A N 1
ATOM 667 C CA . PRO A 1 95 ? 9.781 17.452 -13.115 1.00 83.75 95 PRO A CA 1
ATOM 668 C C . PRO A 1 95 ? 8.443 17.858 -12.486 1.00 83.75 95 PRO A C 1
ATOM 670 O O . PRO A 1 95 ? 8.343 17.880 -11.264 1.00 83.75 95 PRO A O 1
ATOM 673 N N . ALA A 1 96 ? 7.419 18.135 -13.303 1.00 86.06 96 ALA A N 1
ATOM 674 C CA . ALA A 1 96 ? 6.085 18.486 -12.813 1.00 86.06 96 ALA A CA 1
ATOM 675 C C . ALA A 1 96 ? 5.429 17.288 -12.116 1.00 86.06 96 ALA A C 1
ATOM 677 O O . ALA A 1 96 ? 4.954 17.405 -10.991 1.00 86.06 96 ALA A O 1
ATOM 678 N N . TYR A 1 97 ? 5.529 16.106 -12.730 1.00 87.38 97 TYR A N 1
ATOM 679 C CA . TYR A 1 97 ? 5.032 14.865 -12.147 1.00 87.38 97 TYR A CA 1
ATOM 680 C C . TYR A 1 97 ? 5.633 14.569 -10.777 1.00 87.38 97 TYR A C 1
ATOM 682 O O . TYR A 1 97 ? 4.913 14.135 -9.888 1.00 87.38 97 TYR A O 1
ATOM 690 N N . ARG A 1 98 ? 6.933 14.805 -10.571 1.00 88.06 98 ARG A N 1
ATOM 691 C CA . ARG A 1 98 ? 7.564 14.611 -9.259 1.00 88.06 98 ARG A CA 1
ATOM 692 C C . ARG A 1 98 ? 6.880 15.453 -8.182 1.00 88.06 98 ARG A C 1
ATOM 694 O O . ARG A 1 98 ? 6.612 14.944 -7.093 1.00 88.06 98 ARG A O 1
ATOM 701 N N . ASP A 1 99 ? 6.634 16.724 -8.478 1.00 90.50 99 ASP A N 1
ATOM 702 C CA . ASP A 1 99 ? 6.050 17.661 -7.522 1.00 90.50 99 ASP A CA 1
ATOM 703 C C . ASP A 1 99 ? 4.570 17.316 -7.268 1.00 90.50 99 ASP A C 1
ATOM 705 O O . ASP A 1 99 ? 4.152 17.225 -6.110 1.00 90.50 99 ASP A O 1
ATOM 709 N N . ASP A 1 100 ? 3.817 16.986 -8.321 1.00 91.75 100 ASP A N 1
ATOM 710 C CA . ASP A 1 100 ? 2.422 16.534 -8.229 1.00 91.75 100 ASP A CA 1
ATOM 711 C C . ASP A 1 100 ? 2.294 15.197 -7.483 1.00 91.75 100 ASP A C 1
ATOM 713 O O . ASP A 1 100 ? 1.407 15.018 -6.648 1.00 91.75 100 ASP A O 1
ATOM 717 N N . TYR A 1 101 ? 3.209 14.257 -7.728 1.00 92.31 101 TYR A N 1
ATOM 718 C CA . TYR A 1 101 ? 3.293 12.978 -7.027 1.00 92.31 101 TYR A CA 1
ATOM 719 C C . TYR A 1 101 ? 3.541 13.199 -5.533 1.00 92.31 101 TYR A C 1
ATOM 721 O O . TYR A 1 101 ? 2.837 12.629 -4.700 1.00 92.31 101 TYR A O 1
ATOM 729 N N . ALA A 1 102 ? 4.511 14.047 -5.174 1.00 93.06 102 ALA A N 1
ATOM 730 C CA . ALA A 1 102 ? 4.819 14.345 -3.778 1.00 93.06 102 ALA A CA 1
ATOM 731 C C . ALA A 1 102 ? 3.635 15.021 -3.066 1.00 93.06 102 ALA A C 1
ATOM 733 O O . ALA A 1 102 ? 3.299 14.643 -1.941 1.00 93.06 102 ALA A O 1
ATOM 734 N N . ALA A 1 103 ? 2.966 15.970 -3.731 1.00 94.12 103 ALA A N 1
ATOM 735 C CA . ALA A 1 103 ? 1.752 16.600 -3.221 1.00 94.12 103 ALA A CA 1
ATOM 736 C C . ALA A 1 103 ? 0.612 15.581 -3.047 1.00 94.12 103 ALA A C 1
ATOM 738 O O . ALA A 1 103 ? -0.010 15.536 -1.987 1.00 94.12 103 ALA A O 1
ATOM 739 N N . SER A 1 104 ? 0.397 14.705 -4.035 1.00 95.19 104 SER A N 1
ATOM 740 C CA . SER A 1 104 ? -0.583 13.612 -3.981 1.00 95.19 104 SER A CA 1
ATOM 741 C C . SER A 1 104 ? -0.341 12.701 -2.778 1.00 95.19 104 SER A C 1
ATOM 743 O O . SER A 1 104 ? -1.260 12.455 -1.993 1.00 95.19 104 SER A O 1
ATOM 745 N N . VAL A 1 105 ? 0.905 12.257 -2.576 1.00 96.00 105 VAL A N 1
ATOM 746 C CA . VAL A 1 105 ? 1.294 11.415 -1.436 1.00 96.00 105 VAL A CA 1
ATOM 747 C C . VAL A 1 105 ? 1.027 12.121 -0.105 1.00 96.00 105 VAL A C 1
ATOM 749 O O . VAL A 1 105 ? 0.445 11.522 0.800 1.00 96.00 105 VAL A O 1
ATOM 752 N N . ALA A 1 106 ? 1.381 13.403 0.015 1.00 95.75 106 ALA A N 1
ATOM 753 C CA . ALA A 1 106 ? 1.135 14.181 1.228 1.00 95.75 106 ALA A CA 1
ATOM 754 C C . ALA A 1 106 ? -0.367 14.344 1.530 1.00 95.75 106 ALA A C 1
ATOM 756 O O . ALA A 1 106 ? -0.789 14.150 2.673 1.00 95.75 106 ALA A O 1
ATOM 757 N N . THR A 1 107 ? -1.186 14.645 0.515 1.00 95.56 107 THR A N 1
ATOM 758 C CA . THR A 1 107 ? -2.648 14.724 0.652 1.00 95.56 107 THR A CA 1
ATOM 759 C C . THR A 1 107 ? -3.243 13.382 1.069 1.00 95.56 107 THR A C 1
ATOM 761 O O . THR A 1 107 ? -4.053 13.338 1.996 1.00 95.56 107 THR A O 1
ATOM 764 N N . GLY A 1 108 ? -2.818 12.282 0.442 1.00 96.94 108 GLY A N 1
ATOM 765 C CA . GLY A 1 108 ? -3.280 10.943 0.803 1.00 96.94 108 GLY A CA 1
ATOM 766 C C . GLY A 1 108 ? -2.901 10.556 2.228 1.00 96.94 108 GLY A C 1
ATOM 767 O O . GLY A 1 108 ? -3.732 10.016 2.956 1.00 96.94 108 GLY A O 1
ATOM 768 N N . ALA A 1 109 ? -1.684 10.890 2.666 1.00 97.88 109 ALA A N 1
ATOM 769 C CA . ALA A 1 109 ? -1.229 10.604 4.023 1.00 97.88 109 ALA A CA 1
ATOM 770 C C . ALA A 1 109 ? -2.066 11.365 5.060 1.00 97.88 109 ALA A C 1
ATOM 772 O O . ALA A 1 109 ? -2.507 10.785 6.054 1.00 97.88 109 ALA A O 1
ATOM 773 N N . ALA A 1 110 ? -2.356 12.643 4.799 1.00 96.25 110 ALA A N 1
ATOM 774 C CA . ALA A 1 110 ? -3.227 13.446 5.650 1.00 96.25 110 ALA A CA 1
ATOM 775 C C . ALA A 1 110 ? -4.656 12.875 5.718 1.00 96.25 110 ALA A C 1
ATOM 777 O O . ALA A 1 110 ? -5.212 12.763 6.813 1.00 96.25 110 ALA A O 1
ATOM 778 N N . ALA A 1 111 ? -5.230 12.465 4.580 1.00 96.19 111 ALA A N 1
ATOM 779 C CA . ALA A 1 111 ? -6.564 11.865 4.514 1.00 96.19 111 ALA A CA 1
ATOM 780 C C . ALA A 1 111 ? -6.639 10.508 5.238 1.00 96.19 111 ALA A C 1
ATOM 782 O O . ALA A 1 111 ? -7.589 10.260 5.986 1.00 96.19 111 ALA A O 1
ATOM 783 N N . LEU A 1 112 ? -5.620 9.655 5.087 1.00 98.12 112 LEU A N 1
ATOM 784 C CA . LEU A 1 112 ? -5.516 8.382 5.804 1.00 98.12 112 LEU A CA 1
ATOM 785 C C . LEU A 1 112 ? -5.440 8.607 7.319 1.00 98.12 112 LEU A C 1
ATOM 787 O O . LEU A 1 112 ? -6.227 8.028 8.066 1.00 98.12 112 LEU A O 1
ATOM 791 N N . ARG A 1 113 ? -4.546 9.490 7.781 1.00 97.69 113 ARG A N 1
ATOM 792 C CA . ARG A 1 113 ? -4.430 9.819 9.210 1.00 97.69 113 ARG A CA 1
ATOM 793 C C . ARG A 1 113 ? -5.721 10.417 9.766 1.00 97.69 113 ARG A C 1
ATOM 795 O O . ARG A 1 113 ? -6.124 10.064 10.870 1.00 97.69 113 ARG A O 1
ATOM 802 N N . GLN A 1 114 ? -6.390 11.291 9.010 1.00 96.50 114 GLN A N 1
ATOM 803 C CA . GLN A 1 114 ? -7.683 11.839 9.418 1.00 96.50 114 GLN A CA 1
ATOM 804 C C . GLN A 1 114 ? -8.733 10.737 9.564 1.00 96.50 114 GLN A C 1
ATOM 806 O O . GLN A 1 114 ? -9.413 10.690 10.579 1.00 96.50 114 GLN A O 1
ATOM 811 N N . THR A 1 115 ? -8.803 9.809 8.610 1.00 96.50 115 THR A N 1
ATOM 812 C CA . THR A 1 115 ? -9.719 8.659 8.664 1.00 96.50 115 THR A CA 1
ATOM 813 C C . THR A 1 115 ? -9.478 7.794 9.901 1.00 96.50 115 THR A C 1
ATOM 815 O O . THR A 1 115 ? -10.430 7.406 10.576 1.00 96.50 115 THR A O 1
ATOM 818 N N . LEU A 1 116 ? -8.213 7.519 10.234 1.00 97.44 116 LEU A N 1
ATOM 819 C CA . LEU A 1 116 ? -7.850 6.760 11.433 1.00 97.44 116 LEU A CA 1
ATOM 820 C C . LEU A 1 116 ? -8.306 7.468 12.716 1.00 97.44 116 LEU A C 1
ATOM 822 O O . LEU A 1 116 ? -8.923 6.838 13.573 1.00 97.44 116 LEU A O 1
ATOM 826 N N . ARG A 1 117 ? -8.070 8.783 12.822 1.00 96.56 117 ARG A N 1
ATOM 827 C CA . ARG A 1 117 ? -8.540 9.596 13.956 1.00 96.56 117 ARG A CA 1
ATOM 828 C C . ARG A 1 117 ? -10.060 9.648 14.045 1.00 96.56 117 ARG A C 1
ATOM 830 O O . ARG A 1 117 ? -10.607 9.562 15.139 1.00 96.56 117 ARG A O 1
ATOM 837 N N . ASP A 1 118 ? -10.743 9.762 12.912 1.00 95.06 118 ASP A N 1
ATOM 838 C CA . ASP A 1 118 ? -12.202 9.774 12.855 1.00 95.06 118 ASP A CA 1
ATOM 839 C C . ASP A 1 118 ? -12.778 8.448 13.372 1.00 95.06 118 ASP A C 1
ATOM 841 O O . ASP A 1 118 ? -13.692 8.458 14.198 1.00 95.06 118 ASP A O 1
ATOM 845 N N . ILE A 1 119 ? -12.208 7.311 12.954 1.00 94.38 119 ILE A N 1
ATOM 846 C CA . ILE A 1 119 ? -12.589 5.988 13.466 1.00 94.38 119 ILE A CA 1
ATOM 847 C C . ILE A 1 119 ? -12.296 5.883 14.965 1.00 94.38 119 ILE A C 1
ATOM 849 O O . ILE A 1 119 ? -13.178 5.475 15.714 1.00 94.38 119 ILE A O 1
ATOM 853 N N . ASP A 1 120 ? -11.107 6.273 15.430 1.00 94.19 120 ASP A N 1
ATOM 854 C CA . ASP A 1 120 ? -10.761 6.210 16.858 1.00 94.19 120 ASP A CA 1
ATOM 855 C C . ASP A 1 120 ? -11.677 7.102 17.713 1.00 94.19 120 ASP A C 1
ATOM 857 O O . ASP A 1 120 ? -12.153 6.678 18.764 1.00 94.19 120 ASP A O 1
ATOM 861 N N . SER A 1 121 ? -12.026 8.298 17.234 1.00 94.00 121 SER A N 1
ATOM 862 C CA . SER A 1 121 ? -12.918 9.213 17.955 1.00 94.00 121 SER A CA 1
ATOM 863 C C . SER A 1 121 ? -14.335 8.655 18.136 1.00 94.00 121 SER A C 1
ATOM 865 O O . SER A 1 121 ? -14.943 8.852 19.189 1.00 94.00 121 SER A O 1
ATOM 867 N N . ARG A 1 122 ? -14.855 7.929 17.134 1.00 92.75 122 ARG A N 1
ATOM 868 C CA . ARG A 1 122 ? -16.193 7.314 17.174 1.00 92.75 122 ARG A CA 1
ATOM 869 C C . ARG A 1 122 ? -16.195 5.961 17.884 1.00 92.75 122 ARG A C 1
ATOM 871 O O . ARG A 1 122 ? -17.130 5.640 18.613 1.00 92.75 122 ARG A O 1
ATOM 878 N N . CYS A 1 123 ? -15.143 5.172 17.680 1.00 94.19 123 CYS A N 1
ATOM 879 C CA . CYS A 1 123 ? -15.101 3.749 18.011 1.00 94.19 123 CYS A CA 1
ATOM 880 C C . CYS A 1 123 ? -14.070 3.383 19.078 1.00 94.19 123 CYS A C 1
ATOM 882 O O . CYS A 1 123 ? -13.941 2.210 19.416 1.00 94.19 123 CYS A O 1
ATOM 884 N N . GLY A 1 124 ? -13.342 4.346 19.644 1.00 87.12 124 GLY A N 1
ATOM 885 C CA . GLY A 1 124 ? -12.217 4.078 20.540 1.00 87.12 124 GLY A CA 1
ATOM 886 C C . GLY A 1 124 ? -12.591 3.349 21.838 1.00 87.12 124 GLY A C 1
ATOM 887 O O . GLY A 1 124 ? -11.759 2.663 22.436 1.00 87.12 124 GLY A O 1
ATOM 888 N N . SER A 1 125 ? -13.848 3.434 22.272 1.00 87.06 125 SER A N 1
ATOM 889 C CA . SER A 1 125 ? -14.362 2.666 23.414 1.00 87.06 125 SER A CA 1
ATOM 890 C C . SER A 1 125 ? -14.764 1.226 23.063 1.00 87.06 125 SER A C 1
ATOM 892 O O . SER A 1 125 ? -15.048 0.441 23.966 1.00 87.06 125 SER A O 1
ATOM 894 N N . GLN A 1 126 ? -14.788 0.872 21.776 1.00 89.06 126 GLN A N 1
ATOM 895 C CA . GLN A 1 126 ? -15.210 -0.427 21.255 1.00 89.06 126 GLN A CA 1
ATOM 896 C C . GLN A 1 126 ? -13.990 -1.250 20.807 1.00 89.06 126 GLN A C 1
ATOM 898 O O . GLN A 1 126 ? -12.912 -0.721 20.520 1.00 89.06 126 GLN A O 1
ATOM 903 N N . SER A 1 127 ? -14.147 -2.573 20.750 1.00 87.44 127 SER A N 1
ATOM 904 C CA . SER A 1 127 ? -13.114 -3.504 20.272 1.00 87.44 127 SER A CA 1
ATOM 905 C C . SER A 1 127 ? -13.063 -3.550 18.739 1.00 87.44 127 SER A C 1
ATOM 907 O O . SER A 1 127 ? -13.234 -4.606 18.139 1.00 87.44 127 SER A O 1
ATOM 909 N N . THR A 1 128 ? -12.856 -2.395 18.108 1.00 92.56 128 THR A N 1
ATOM 910 C CA . THR A 1 128 ? -12.704 -2.267 16.655 1.00 92.56 128 THR A CA 1
ATOM 911 C C . THR A 1 128 ? -11.250 -2.487 16.245 1.00 92.56 128 THR A C 1
ATOM 913 O O . THR A 1 128 ? -10.338 -1.909 16.839 1.00 92.56 128 THR A O 1
ATOM 916 N N . THR A 1 129 ? -11.047 -3.266 15.182 1.00 94.56 129 THR A N 1
ATOM 917 C CA . THR A 1 129 ? -9.741 -3.480 14.544 1.00 94.56 129 THR A CA 1
ATOM 918 C C . THR A 1 129 ? -9.624 -2.718 13.222 1.00 94.56 129 THR A C 1
ATOM 920 O O . THR A 1 129 ? -10.598 -2.627 12.478 1.00 94.56 129 THR A O 1
ATOM 923 N N . ILE A 1 130 ? -8.438 -2.199 12.889 1.00 97.69 130 ILE A N 1
ATOM 924 C CA . ILE A 1 130 ? -8.197 -1.519 11.609 1.00 97.69 130 ILE A CA 1
ATOM 925 C C . ILE A 1 130 ? -7.107 -2.237 10.810 1.00 97.69 130 ILE A C 1
ATOM 927 O O . ILE A 1 130 ? -6.070 -2.637 11.343 1.00 97.69 130 ILE A O 1
ATOM 931 N N . VAL A 1 131 ? -7.338 -2.370 9.509 1.00 98.19 131 VAL A N 1
ATOM 932 C CA . VAL A 1 131 ? -6.370 -2.844 8.522 1.00 98.19 131 VAL A CA 1
ATOM 933 C C . VAL A 1 131 ? -6.143 -1.737 7.506 1.00 98.19 131 VAL A C 1
ATOM 935 O O . VAL A 1 131 ? -7.100 -1.137 7.020 1.00 98.19 131 VAL A O 1
ATOM 938 N N . VAL A 1 132 ? -4.882 -1.474 7.179 1.00 98.62 132 VAL A N 1
ATOM 939 C CA . VAL A 1 132 ? -4.492 -0.479 6.177 1.00 98.62 132 VAL A CA 1
ATOM 940 C C . VAL A 1 132 ? -3.817 -1.186 5.014 1.00 98.62 132 VAL A C 1
ATOM 942 O O . VAL A 1 132 ? -2.929 -2.015 5.211 1.00 98.62 132 VAL A O 1
ATOM 945 N N . THR A 1 133 ? -4.221 -0.854 3.795 1.00 98.56 133 THR A N 1
ATOM 946 C CA . THR A 1 133 ? -3.631 -1.412 2.582 1.00 98.56 133 THR A CA 1
ATOM 947 C C . THR A 1 133 ? -3.252 -0.319 1.604 1.00 98.56 133 THR A C 1
ATOM 949 O O . THR A 1 133 ? -3.899 0.727 1.553 1.00 98.56 133 THR A O 1
ATOM 952 N N . GLY A 1 134 ? -2.189 -0.543 0.839 1.00 98.31 134 GLY A N 1
ATOM 953 C CA . GLY A 1 134 ? -1.716 0.419 -0.149 1.00 98.31 134 GLY A CA 1
ATOM 954 C C . GLY A 1 134 ? -1.152 -0.268 -1.381 1.00 98.31 134 GLY A C 1
ATOM 955 O O . GLY A 1 134 ? -0.512 -1.309 -1.274 1.00 98.31 134 GLY A O 1
ATOM 956 N N . TYR A 1 135 ? -1.366 0.311 -2.556 1.00 97.94 135 TYR A N 1
ATOM 957 C CA . TYR A 1 135 ? -0.791 -0.177 -3.807 1.00 97.94 135 TYR A CA 1
ATOM 958 C C . TYR A 1 135 ? -0.041 0.944 -4.525 1.00 97.94 135 TYR A C 1
ATOM 960 O O . TYR A 1 135 ? -0.587 2.033 -4.675 1.00 97.94 135 TYR A O 1
ATOM 968 N N . SER A 1 136 ? 1.187 0.694 -4.991 1.00 96.50 136 SER A N 1
ATOM 969 C CA . SER A 1 136 ? 1.970 1.657 -5.777 1.00 96.50 136 SER A CA 1
ATOM 970 C C . SER A 1 136 ? 2.120 2.998 -5.034 1.00 96.50 136 SER A C 1
ATOM 972 O O . SER A 1 136 ? 2.543 3.016 -3.878 1.00 96.50 136 SER A O 1
ATOM 974 N N . GLN A 1 137 ? 1.709 4.127 -5.621 1.00 96.56 137 GLN A N 1
ATOM 975 C CA . GLN A 1 137 ? 1.632 5.423 -4.930 1.00 96.56 137 GLN A CA 1
ATOM 976 C C . GLN A 1 137 ? 0.843 5.364 -3.608 1.00 96.56 137 GLN A C 1
ATOM 978 O O . GLN A 1 137 ? 1.188 6.059 -2.656 1.00 96.56 137 GLN A O 1
ATOM 983 N N . GLY A 1 138 ? -0.186 4.525 -3.502 1.00 98.19 138 GLY A N 1
ATOM 984 C CA . GLY A 1 138 ? -0.936 4.332 -2.266 1.00 98.19 138 GLY A CA 1
ATOM 985 C C . GLY A 1 138 ? -0.150 3.622 -1.162 1.00 98.19 138 GLY A C 1
ATOM 986 O O . GLY A 1 138 ? -0.329 3.934 0.011 1.00 98.19 138 GLY A O 1
ATOM 987 N N . ALA A 1 139 ? 0.780 2.725 -1.503 1.00 97.94 139 ALA A N 1
ATOM 988 C CA . ALA A 1 139 ? 1.732 2.183 -0.526 1.00 97.94 139 ALA A CA 1
ATOM 989 C C . ALA A 1 139 ? 2.646 3.291 0.018 1.00 97.94 139 ALA A C 1
ATOM 991 O O . ALA A 1 139 ? 2.953 3.351 1.206 1.00 97.94 139 ALA A O 1
ATOM 992 N N . ASP A 1 140 ? 3.011 4.225 -0.850 1.00 97.06 140 ASP A N 1
ATOM 993 C CA . ASP A 1 140 ? 3.845 5.364 -0.506 1.00 97.06 140 ASP A CA 1
ATOM 994 C C . ASP A 1 140 ? 3.116 6.406 0.361 1.00 97.06 140 ASP A C 1
ATOM 996 O O . ASP A 1 140 ? 3.695 6.980 1.282 1.00 97.06 140 ASP A O 1
ATOM 1000 N N . VAL A 1 141 ? 1.812 6.589 0.131 1.00 98.31 141 VAL A N 1
ATOM 1001 C CA . VAL A 1 141 ? 0.903 7.315 1.032 1.00 98.31 141 VAL A CA 1
ATOM 1002 C C . VAL A 1 141 ? 0.895 6.692 2.427 1.00 98.31 141 VAL A C 1
ATOM 1004 O O . VAL A 1 141 ? 0.994 7.420 3.416 1.00 98.31 141 VAL A O 1
ATOM 1007 N N . VAL A 1 142 ? 0.792 5.360 2.523 1.00 98.62 142 VAL A N 1
ATOM 1008 C CA . VAL A 1 142 ? 0.853 4.659 3.814 1.00 98.62 142 VAL A CA 1
ATOM 1009 C C . VAL A 1 142 ? 2.191 4.947 4.491 1.00 98.62 142 VAL A C 1
ATOM 1011 O O . VAL A 1 142 ? 2.201 5.409 5.627 1.00 98.62 142 VAL A O 1
ATOM 1014 N N . ASN A 1 143 ? 3.308 4.784 3.782 1.00 97.81 143 ASN A N 1
ATOM 1015 C CA . ASN A 1 143 ? 4.645 5.067 4.306 1.00 97.81 143 ASN A CA 1
ATOM 1016 C C . ASN A 1 143 ? 4.804 6.515 4.798 1.00 97.81 143 ASN A C 1
ATOM 1018 O O . ASN A 1 143 ? 5.306 6.743 5.899 1.00 97.81 143 ASN A O 1
ATOM 1022 N N . ALA A 1 144 ? 4.307 7.498 4.045 1.00 98.00 144 ALA A N 1
ATOM 1023 C CA . ALA A 1 144 ? 4.315 8.896 4.466 1.00 98.00 144 ALA A CA 1
ATOM 1024 C C . ALA A 1 144 ? 3.462 9.136 5.726 1.00 98.00 144 ALA A C 1
ATOM 1026 O O . ALA A 1 144 ? 3.871 9.891 6.608 1.00 98.00 144 ALA A O 1
ATOM 1027 N N . ALA A 1 145 ? 2.305 8.480 5.859 1.00 98.44 145 ALA A N 1
ATOM 1028 C CA . ALA A 1 145 ? 1.488 8.564 7.069 1.00 98.44 145 ALA A CA 1
ATOM 1029 C C . ALA A 1 145 ? 2.210 7.974 8.295 1.00 98.44 145 ALA A C 1
ATOM 1031 O O . ALA A 1 145 ? 2.172 8.578 9.367 1.00 98.44 145 ALA A O 1
ATOM 1032 N N . LEU A 1 146 ? 2.902 6.841 8.127 1.00 97.94 146 LEU A N 1
ATOM 1033 C CA . LEU A 1 146 ? 3.717 6.217 9.176 1.00 97.94 146 LEU A CA 1
ATOM 1034 C C . LEU A 1 146 ? 4.862 7.132 9.622 1.00 97.94 146 LEU A C 1
ATOM 1036 O O . LEU A 1 146 ? 5.044 7.349 10.819 1.00 97.94 146 LEU A O 1
ATOM 1040 N N . ALA A 1 147 ? 5.582 7.726 8.666 1.00 97.94 147 ALA A N 1
ATOM 1041 C CA . ALA A 1 147 ? 6.654 8.675 8.949 1.00 97.94 147 ALA A CA 1
ATOM 1042 C C . ALA A 1 147 ? 6.163 9.876 9.763 1.00 97.94 147 ALA A C 1
ATOM 1044 O O . ALA A 1 147 ? 6.778 10.238 10.762 1.00 97.94 147 ALA A O 1
ATOM 1045 N N . GLN A 1 148 ? 5.030 10.473 9.382 1.00 97.94 148 GLN A N 1
ATOM 1046 C CA . GLN A 1 148 ? 4.479 11.605 10.125 1.00 97.94 148 GLN A CA 1
ATOM 1047 C C . GLN A 1 148 ? 4.070 11.216 11.552 1.00 97.94 148 GLN A C 1
ATOM 1049 O O . GLN A 1 148 ? 4.304 11.970 12.487 1.00 97.94 148 GLN A O 1
ATOM 1054 N N . VAL A 1 149 ? 3.486 10.031 11.742 1.00 97.25 149 VAL A N 1
ATOM 1055 C CA . VAL A 1 149 ? 3.117 9.531 13.075 1.00 97.25 149 VAL A CA 1
ATOM 1056 C C . VAL A 1 149 ? 4.354 9.324 13.947 1.00 97.25 149 VAL A C 1
ATOM 1058 O O . VAL A 1 149 ? 4.350 9.739 15.104 1.00 97.25 149 VAL A O 1
ATOM 1061 N N . GLN A 1 150 ? 5.419 8.758 13.378 1.00 97.44 150 GLN A N 1
ATOM 1062 C CA . GLN A 1 150 ? 6.703 8.585 14.054 1.00 97.44 150 GLN A CA 1
ATOM 1063 C C . GLN A 1 150 ? 7.359 9.929 14.411 1.00 97.44 150 GLN A C 1
ATOM 1065 O O . GLN A 1 150 ? 7.861 10.086 15.521 1.00 97.44 150 GLN A O 1
ATOM 1070 N N . ASN A 1 151 ? 7.341 10.897 13.491 1.00 97.62 151 ASN A N 1
ATOM 1071 C CA . ASN A 1 151 ? 7.939 12.220 13.685 1.00 97.62 151 ASN A CA 1
ATOM 1072 C C . ASN A 1 151 ? 7.182 13.059 14.725 1.00 97.62 151 ASN A C 1
ATOM 1074 O O . ASN A 1 151 ? 7.803 13.702 15.571 1.00 97.62 151 ASN A O 1
ATOM 1078 N N . ASP A 1 152 ? 5.850 13.037 14.680 1.00 97.56 152 ASP A N 1
ATOM 1079 C CA . ASP A 1 152 ? 4.999 13.873 15.533 1.00 97.56 152 ASP A CA 1
ATOM 1080 C C . ASP A 1 152 ? 4.684 13.206 16.888 1.00 97.56 152 ASP A C 1
ATOM 1082 O O . ASP A 1 152 ? 4.096 13.836 17.768 1.00 97.56 152 ASP A O 1
ATOM 1086 N N . GLY A 1 153 ? 5.021 11.920 17.059 1.00 96.06 153 GLY A N 1
ATOM 1087 C CA . GLY A 1 153 ? 4.653 11.122 18.235 1.00 96.06 153 GLY A CA 1
ATOM 1088 C C . GLY A 1 153 ? 3.146 10.858 18.352 1.00 96.06 153 GLY A C 1
ATOM 1089 O O . GLY A 1 153 ? 2.629 10.680 19.456 1.00 96.06 153 GLY A O 1
ATOM 1090 N N . ALA A 1 154 ? 2.423 10.879 17.229 1.00 96.44 154 ALA A N 1
ATOM 1091 C CA . ALA A 1 154 ? 0.982 10.650 17.203 1.00 96.44 154 ALA A CA 1
ATOM 1092 C C . ALA A 1 154 ? 0.637 9.169 17.447 1.00 96.44 154 ALA A C 1
ATOM 1094 O O . ALA A 1 154 ? 1.466 8.277 17.286 1.00 96.44 154 ALA A O 1
ATOM 1095 N N . THR A 1 155 ? -0.619 8.884 17.792 1.00 95.56 155 THR A N 1
ATOM 1096 C CA . THR A 1 155 ? -1.109 7.511 18.026 1.00 95.56 155 THR A CA 1
ATOM 1097 C C . THR A 1 155 ? -2.118 7.055 16.973 1.00 95.56 155 THR A C 1
ATOM 1099 O O . THR A 1 155 ? -2.848 6.093 17.206 1.00 95.56 155 THR A O 1
ATOM 1102 N N . ASP A 1 156 ? -2.156 7.714 15.809 1.00 95.38 156 ASP A N 1
ATOM 1103 C CA . ASP A 1 156 ? -3.145 7.461 14.747 1.00 95.38 156 ASP A CA 1
ATOM 1104 C C . ASP A 1 156 ? -3.170 5.977 14.310 1.00 95.38 156 ASP A C 1
ATOM 1106 O O . ASP A 1 156 ? -4.227 5.438 14.002 1.00 95.38 156 ASP A O 1
ATOM 1110 N N . PHE A 1 157 ? -2.024 5.284 14.340 1.00 96.69 157 PHE A N 1
ATOM 1111 C CA . PHE A 1 157 ? -1.901 3.863 13.975 1.00 96.69 157 PHE A CA 1
ATOM 1112 C C . PHE A 1 157 ? -2.023 2.885 15.157 1.00 96.69 157 PHE A C 1
ATOM 1114 O O . PHE A 1 157 ? -1.875 1.681 14.968 1.00 96.69 157 PHE A O 1
ATOM 1121 N N . SER A 1 158 ? -2.318 3.353 16.373 1.00 94.31 158 SER A N 1
ATOM 1122 C CA . SER A 1 158 ? -2.332 2.507 17.584 1.00 94.31 158 SER A CA 1
ATOM 1123 C C . SER A 1 158 ? -3.343 1.349 17.552 1.00 94.31 158 SER A C 1
ATOM 1125 O O . SER A 1 158 ? -3.175 0.378 18.286 1.00 94.31 158 SER A O 1
ATOM 1127 N N . ARG A 1 159 ? -4.369 1.425 16.692 1.00 92.06 159 ARG A N 1
ATOM 1128 C CA . ARG A 1 159 ? -5.378 0.367 16.467 1.00 92.06 159 ARG A CA 1
ATOM 1129 C C . ARG A 1 159 ? -5.240 -0.363 15.134 1.00 92.06 159 ARG A C 1
ATOM 1131 O O . ARG A 1 159 ? -6.130 -1.121 14.745 1.00 92.06 159 ARG A O 1
ATOM 1138 N N . VAL A 1 160 ? -4.169 -0.095 14.393 1.00 97.25 160 VAL A N 1
ATOM 1139 C CA . VAL A 1 160 ? -3.908 -0.781 13.131 1.00 97.25 160 VAL A CA 1
ATOM 1140 C C . VAL A 1 160 ? -3.252 -2.122 13.443 1.00 97.25 160 VAL A C 1
ATOM 1142 O O . VAL A 1 160 ? -2.104 -2.182 13.871 1.00 97.25 160 VAL A O 1
ATOM 1145 N N . ASN A 1 161 ? -3.980 -3.212 13.210 1.00 96.38 161 ASN A N 1
ATOM 1146 C CA . ASN A 1 161 ? -3.497 -4.569 13.481 1.00 96.38 161 ASN A CA 1
ATOM 1147 C C . ASN A 1 161 ? -2.704 -5.143 12.308 1.00 96.38 161 ASN A C 1
ATOM 1149 O O . ASN A 1 161 ? -1.928 -6.085 12.483 1.00 96.38 161 ASN A O 1
ATOM 1153 N N . LYS A 1 162 ? -2.922 -4.620 11.096 1.00 97.19 162 LYS A N 1
ATOM 1154 C CA . LYS A 1 162 ? -2.209 -5.080 9.909 1.00 97.19 162 LYS A CA 1
ATOM 1155 C C . LYS A 1 162 ? -2.053 -3.974 8.876 1.00 97.19 162 LYS A C 1
ATOM 1157 O O . LYS A 1 162 ? -3.004 -3.255 8.579 1.00 97.19 162 LYS A O 1
ATOM 1162 N N . VAL A 1 163 ? -0.854 -3.896 8.309 1.00 97.62 163 VAL A N 1
ATOM 1163 C CA . VAL A 1 163 ? -0.531 -3.096 7.130 1.00 97.62 163 VAL A CA 1
ATOM 1164 C C . VAL A 1 163 ? -0.110 -4.044 6.013 1.00 97.62 163 VAL A C 1
ATOM 1166 O O . VAL A 1 163 ? 0.782 -4.871 6.211 1.00 97.62 163 VAL A O 1
ATOM 1169 N N . VAL A 1 164 ? -0.754 -3.949 4.852 1.00 96.62 164 VAL A N 1
ATOM 1170 C CA . VAL A 1 164 ? -0.418 -4.751 3.668 1.00 96.62 164 VAL A CA 1
ATOM 1171 C C . VAL A 1 164 ? -0.204 -3.843 2.468 1.00 96.62 164 VAL A C 1
ATOM 1173 O O . VAL A 1 164 ? -1.134 -3.177 2.028 1.00 96.62 164 VAL A O 1
ATOM 1176 N N . VAL A 1 165 ? 0.999 -3.835 1.904 1.00 97.00 165 VAL A N 1
ATOM 1177 C CA . VAL A 1 165 ? 1.304 -3.011 0.729 1.00 97.00 165 VAL A CA 1
ATOM 1178 C C . VAL A 1 165 ? 1.734 -3.837 -0.477 1.00 97.00 165 VAL A C 1
ATOM 1180 O O . VAL A 1 165 ? 2.358 -4.887 -0.333 1.00 97.00 165 VAL A O 1
ATOM 1183 N N . PHE A 1 166 ? 1.419 -3.337 -1.667 1.00 95.19 166 PHE A N 1
ATOM 1184 C CA . PHE A 1 166 ? 1.759 -3.916 -2.964 1.00 95.19 166 PHE A CA 1
ATOM 1185 C C . PHE A 1 166 ? 2.550 -2.906 -3.788 1.00 95.19 166 PHE A C 1
ATOM 1187 O O . PHE A 1 166 ? 2.178 -1.735 -3.836 1.00 95.19 166 PHE A O 1
ATOM 1194 N N . GLY A 1 167 ? 3.615 -3.345 -4.456 1.00 93.75 167 GLY A N 1
ATOM 1195 C CA . GLY A 1 167 ? 4.349 -2.491 -5.395 1.00 93.75 167 GLY A CA 1
ATOM 1196 C C . GLY A 1 167 ? 4.936 -1.241 -4.740 1.00 93.75 167 GLY A C 1
ATOM 1197 O O . GLY A 1 167 ? 4.892 -0.175 -5.337 1.00 93.75 167 GLY A O 1
ATOM 1198 N N . ASP A 1 168 ? 5.417 -1.349 -3.495 1.00 95.50 168 ASP A N 1
ATOM 1199 C CA . ASP A 1 168 ? 5.837 -0.205 -2.679 1.00 95.50 168 ASP A CA 1
ATOM 1200 C C . ASP A 1 168 ? 7.062 0.545 -3.267 1.00 95.50 168 ASP A C 1
ATOM 1202 O O . ASP A 1 168 ? 8.179 0.013 -3.214 1.00 95.50 168 ASP A O 1
ATOM 1206 N N . PRO A 1 169 ? 6.899 1.800 -3.749 1.00 94.50 169 PRO A N 1
ATOM 1207 C CA . PRO A 1 169 ? 7.987 2.629 -4.281 1.00 94.50 169 PRO A CA 1
ATOM 1208 C C . PRO A 1 169 ? 9.081 2.950 -3.260 1.00 94.50 169 PRO A C 1
ATOM 1210 O O . PRO A 1 169 ? 10.202 3.299 -3.632 1.00 94.50 169 PRO A O 1
ATOM 1213 N N . SER A 1 170 ? 8.755 2.847 -1.974 1.00 94.50 170 SER A N 1
ATOM 1214 C CA . SER A 1 170 ? 9.615 3.134 -0.830 1.00 94.50 170 SER A CA 1
ATOM 1215 C C . SER A 1 170 ? 10.095 1.859 -0.132 1.00 94.50 170 SER A C 1
ATOM 1217 O O . SER A 1 170 ? 10.654 1.933 0.967 1.00 94.50 170 SER A O 1
ATOM 1219 N N . ARG A 1 171 ? 9.950 0.689 -0.771 1.00 91.56 171 ARG A N 1
ATOM 1220 C CA . ARG A 1 171 ? 10.362 -0.604 -0.214 1.00 91.56 171 ARG A CA 1
ATOM 1221 C C . ARG A 1 171 ? 11.821 -0.602 0.245 1.00 91.56 171 ARG A C 1
ATOM 1223 O O . ARG A 1 171 ? 12.726 -0.258 -0.519 1.00 91.56 171 ARG A O 1
ATOM 1230 N N . LEU A 1 172 ? 12.043 -1.041 1.486 1.00 86.50 172 LEU A N 1
ATOM 1231 C CA . LEU A 1 172 ? 13.364 -1.293 2.059 1.00 86.50 172 LEU A CA 1
ATOM 1232 C C . LEU A 1 172 ? 13.661 -2.797 2.056 1.00 86.50 172 LEU A C 1
ATOM 1234 O O . LEU A 1 172 ? 12.953 -3.578 2.692 1.00 86.50 172 LEU A O 1
ATOM 1238 N N . GLN A 1 173 ? 14.732 -3.189 1.367 1.00 81.50 173 GLN A N 1
ATOM 1239 C CA . GLN A 1 173 ? 15.160 -4.583 1.263 1.00 81.50 173 GLN A CA 1
ATOM 1240 C C . GLN A 1 173 ? 15.363 -5.229 2.643 1.00 81.50 173 GLN A C 1
ATOM 1242 O O . GLN A 1 173 ? 16.068 -4.676 3.489 1.00 81.50 173 GLN A O 1
ATOM 1247 N N . GLY A 1 174 ? 14.795 -6.421 2.861 1.00 70.25 174 GLY A N 1
ATOM 1248 C CA . GLY A 1 174 ? 15.040 -7.221 4.071 1.00 70.25 174 GLY A CA 1
ATOM 1249 C C . GLY A 1 174 ? 14.469 -6.627 5.366 1.00 70.25 174 GLY A C 1
ATOM 1250 O O . GLY A 1 174 ? 14.728 -7.131 6.465 1.00 70.25 174 GLY A O 1
ATOM 1251 N N . ALA A 1 175 ? 13.684 -5.554 5.270 1.00 61.03 175 ALA A N 1
ATOM 1252 C CA . ALA A 1 175 ? 13.073 -4.930 6.434 1.00 61.03 175 ALA A CA 1
ATOM 1253 C C . ALA A 1 175 ? 11.839 -5.695 6.937 1.00 61.03 175 ALA A C 1
ATOM 1255 O O . ALA A 1 175 ? 11.461 -5.529 8.096 1.00 61.03 175 ALA A O 1
ATOM 1256 N N . MET A 1 176 ? 11.200 -6.524 6.103 1.00 65.44 176 MET A N 1
ATOM 1257 C CA . MET A 1 176 ? 9.857 -7.055 6.379 1.00 65.44 176 MET A CA 1
ATOM 1258 C C . MET A 1 176 ? 9.666 -8.485 5.858 1.00 65.44 176 MET A C 1
ATOM 1260 O O . MET A 1 176 ? 10.454 -8.934 5.027 1.00 65.44 176 MET A O 1
ATOM 1264 N N . PRO A 1 177 ? 8.640 -9.220 6.333 1.00 62.44 177 PRO A N 1
ATOM 1265 C CA . PRO A 1 177 ? 8.241 -10.486 5.729 1.00 62.44 177 PRO A CA 1
ATOM 1266 C C . PRO A 1 177 ? 7.842 -10.254 4.266 1.00 62.44 177 PRO A C 1
ATOM 1268 O O . PRO A 1 177 ? 6.798 -9.665 3.979 1.00 62.44 177 PRO A O 1
ATOM 1271 N N . GLU A 1 178 ? 8.705 -10.677 3.349 1.00 61.19 178 GLU A N 1
ATOM 1272 C CA . GLU A 1 178 ? 8.529 -10.519 1.907 1.00 61.19 178 GLU A CA 1
ATOM 1273 C C . GLU A 1 178 ? 7.994 -11.819 1.307 1.00 61.19 178 GLU A C 1
ATOM 1275 O O . GLU A 1 178 ? 8.564 -12.892 1.504 1.00 61.19 178 GLU A O 1
ATOM 1280 N N . ALA A 1 179 ? 6.885 -11.732 0.571 1.00 57.03 179 ALA A N 1
ATOM 1281 C CA . ALA A 1 179 ? 6.202 -12.917 0.052 1.00 57.03 179 ALA A CA 1
ATOM 1282 C C . ALA A 1 179 ? 6.632 -13.334 -1.370 1.00 57.03 179 ALA A C 1
ATOM 1284 O O . ALA A 1 179 ? 6.239 -14.407 -1.813 1.00 57.03 179 ALA A O 1
ATOM 1285 N N . ILE A 1 180 ? 7.384 -12.508 -2.119 1.00 57.34 180 ILE A N 1
ATOM 1286 C CA . ILE A 1 180 ? 7.618 -12.762 -3.561 1.00 57.34 180 ILE A CA 1
ATOM 1287 C C . ILE A 1 180 ? 9.030 -12.377 -4.030 1.00 57.34 180 ILE A C 1
ATOM 1289 O O . ILE A 1 180 ? 9.704 -13.199 -4.647 1.00 57.34 180 ILE A O 1
ATOM 1293 N N . ALA A 1 181 ? 9.515 -11.175 -3.708 1.00 58.97 181 ALA A N 1
ATOM 1294 C CA . ALA A 1 181 ? 10.894 -10.759 -3.968 1.00 58.97 181 ALA A CA 1
ATOM 1295 C C . ALA A 1 181 ? 11.612 -10.531 -2.638 1.00 58.97 181 ALA A C 1
ATOM 1297 O O . ALA A 1 181 ? 11.122 -9.767 -1.818 1.00 58.97 181 ALA A O 1
ATOM 1298 N N . THR A 1 182 ? 12.764 -11.180 -2.432 1.00 61.38 182 THR A N 1
ATOM 1299 C CA . THR A 1 182 ? 13.618 -10.986 -1.239 1.00 61.38 182 THR A CA 1
ATOM 1300 C C . THR A 1 182 ? 14.735 -9.957 -1.453 1.00 61.38 182 THR A C 1
ATOM 1302 O O . THR A 1 182 ? 15.607 -9.740 -0.607 1.00 61.38 182 THR A O 1
ATOM 1305 N N . ARG A 1 183 ? 14.776 -9.373 -2.655 1.00 66.00 183 ARG A N 1
ATOM 1306 C CA . ARG A 1 183 ? 15.848 -8.498 -3.129 1.00 66.00 183 ARG A CA 1
ATOM 1307 C C . ARG A 1 183 ? 15.281 -7.191 -3.670 1.00 66.00 183 ARG A C 1
ATOM 1309 O O . ARG A 1 183 ? 14.090 -7.111 -3.979 1.00 66.00 183 ARG A O 1
ATOM 1316 N N . GLY A 1 184 ? 16.152 -6.187 -3.721 1.00 75.81 184 GLY A N 1
ATOM 1317 C CA . GLY A 1 184 ? 15.858 -4.879 -4.287 1.00 75.81 184 GLY A CA 1
ATOM 1318 C C . GLY A 1 184 ? 15.280 -3.858 -3.326 1.00 75.81 184 GLY A C 1
ATOM 1319 O O . GLY A 1 184 ? 14.775 -4.176 -2.251 1.00 75.81 184 GLY A O 1
ATOM 1320 N N . GLN A 1 185 ? 15.387 -2.603 -3.750 1.00 87.75 185 GLN A N 1
ATOM 1321 C CA . GLN A 1 185 ? 14.792 -1.450 -3.094 1.00 87.75 185 GLN A CA 1
ATOM 1322 C C . GLN A 1 185 ? 13.789 -0.801 -4.041 1.00 87.75 185 GLN A C 1
ATOM 1324 O O . GLN A 1 185 ? 13.891 -0.939 -5.262 1.00 87.75 185 GLN A O 1
ATOM 1329 N N . GLY A 1 186 ? 12.836 -0.076 -3.465 1.00 90.31 186 GLY A N 1
ATOM 1330 C CA . GLY A 1 186 ? 11.888 0.693 -4.249 1.00 90.31 186 GLY A CA 1
ATOM 1331 C C . GLY A 1 186 ? 12.535 1.879 -4.965 1.00 90.31 186 GLY A C 1
ATOM 1332 O O . GLY A 1 186 ? 13.576 2.409 -4.560 1.00 90.31 186 GLY A O 1
ATOM 1333 N N . VAL A 1 187 ? 11.889 2.313 -6.043 1.00 89.38 187 VAL A N 1
ATOM 1334 C CA . VAL A 1 187 ? 12.373 3.350 -6.955 1.00 89.38 187 VAL A CA 1
ATOM 1335 C C . VAL A 1 187 ? 12.669 4.680 -6.270 1.00 89.38 187 VAL A C 1
ATOM 1337 O O . VAL A 1 187 ? 13.635 5.348 -6.641 1.00 89.38 187 VAL A O 1
ATOM 1340 N N . ARG A 1 188 ? 11.938 5.028 -5.204 1.00 90.25 188 ARG A N 1
ATOM 1341 C CA . ARG A 1 188 ? 12.176 6.252 -4.423 1.00 90.25 188 ARG A CA 1
ATOM 1342 C C . ARG A 1 188 ? 13.452 6.223 -3.592 1.00 90.25 188 ARG A C 1
ATOM 1344 O O . ARG A 1 188 ? 13.931 7.276 -3.181 1.00 90.25 188 ARG A O 1
ATOM 1351 N N . ARG A 1 189 ? 14.005 5.040 -3.326 1.00 89.94 189 ARG A N 1
ATOM 1352 C CA . ARG A 1 189 ? 15.293 4.895 -2.630 1.00 89.94 189 ARG A CA 1
ATOM 1353 C C . ARG A 1 189 ? 16.470 4.876 -3.586 1.00 89.94 189 ARG A C 1
ATOM 1355 O O . ARG A 1 189 ? 17.576 5.236 -3.202 1.00 89.94 189 ARG A O 1
ATOM 1362 N N . THR A 1 190 ? 16.241 4.429 -4.816 1.00 86.31 190 THR A N 1
ATOM 1363 C CA . THR A 1 190 ? 17.314 4.221 -5.790 1.00 86.31 190 THR A CA 1
ATOM 1364 C C . THR A 1 190 ? 17.510 5.418 -6.709 1.00 86.31 190 THR A C 1
ATOM 1366 O O . THR A 1 190 ? 18.648 5.759 -7.023 1.00 86.31 190 THR A O 1
ATOM 1369 N N . LEU A 1 191 ? 16.426 6.050 -7.168 1.00 82.44 191 LEU A N 1
ATOM 1370 C CA . LEU A 1 191 ? 16.512 7.104 -8.172 1.00 82.44 191 LEU A CA 1
ATOM 1371 C C . LEU A 1 191 ? 16.413 8.496 -7.525 1.00 82.44 191 LEU A C 1
ATOM 1373 O O . LEU A 1 191 ? 15.380 8.821 -6.940 1.00 82.44 191 LEU A O 1
ATOM 1377 N N . PRO A 1 192 ? 17.426 9.369 -7.699 1.00 78.94 192 PRO A N 1
ATOM 1378 C CA . PRO A 1 192 ? 17.470 10.694 -7.068 1.00 78.94 192 PRO A CA 1
ATOM 1379 C C . PRO A 1 192 ? 16.447 11.685 -7.644 1.00 78.94 192 PRO A C 1
ATOM 1381 O O . PRO A 1 192 ? 16.318 12.800 -7.147 1.00 78.94 192 PRO A O 1
ATOM 1384 N N . VAL A 1 193 ? 15.745 11.304 -8.717 1.00 74.69 193 VAL A N 1
ATOM 1385 C CA . VAL A 1 193 ? 14.673 12.111 -9.312 1.00 74.69 193 VAL A CA 1
ATOM 1386 C C . VAL A 1 193 ? 13.434 12.163 -8.417 1.00 74.69 193 VAL A C 1
ATOM 1388 O O . VAL A 1 193 ? 12.670 13.117 -8.507 1.00 74.69 193 VAL A O 1
ATOM 1391 N N . PHE A 1 194 ? 13.243 11.182 -7.533 1.00 79.31 194 PHE A N 1
ATOM 1392 C CA . PHE A 1 194 ? 12.150 11.181 -6.569 1.00 79.31 194 PHE A CA 1
ATOM 1393 C C . PHE A 1 194 ? 12.575 11.824 -5.252 1.00 79.31 194 PHE A C 1
ATOM 1395 O O . PHE A 1 194 ? 13.741 11.768 -4.859 1.00 79.31 194 PHE A O 1
ATOM 1402 N N . SER A 1 195 ? 11.609 12.400 -4.534 1.00 82.69 195 SER A N 1
ATOM 1403 C CA . SER A 1 195 ? 11.839 12.846 -3.161 1.00 82.69 195 SER A CA 1
ATOM 1404 C C . SER A 1 195 ? 12.308 11.661 -2.310 1.00 82.69 195 SER A C 1
ATOM 1406 O O . SER A 1 195 ? 11.687 10.591 -2.391 1.00 82.69 195 SER A O 1
ATOM 1408 N N . PRO A 1 196 ? 13.351 11.831 -1.479 1.00 87.19 196 PRO A N 1
ATOM 1409 C CA . PRO A 1 196 ? 13.861 10.753 -0.644 1.00 87.19 196 PRO A CA 1
ATOM 1410 C C . PRO A 1 196 ? 12.776 10.241 0.306 1.00 87.19 196 PRO A C 1
ATOM 1412 O O . PRO A 1 196 ? 11.869 10.981 0.699 1.00 87.19 196 PRO A O 1
ATOM 1415 N N . VAL A 1 197 ? 12.857 8.958 0.651 1.00 92.38 197 VAL A N 1
ATOM 1416 C CA . VAL A 1 197 ? 11.986 8.357 1.667 1.00 92.38 197 VAL A CA 1
ATOM 1417 C C . VAL A 1 197 ? 12.370 8.918 3.034 1.00 92.38 197 VAL A C 1
ATOM 1419 O O . VAL A 1 197 ? 13.556 9.001 3.352 1.00 92.38 197 VAL A O 1
ATOM 1422 N N . ASP A 1 198 ? 11.378 9.309 3.833 1.00 95.62 198 ASP A N 1
ATOM 1423 C CA . ASP A 1 198 ? 11.616 9.802 5.189 1.00 95.62 198 ASP A CA 1
ATOM 1424 C C . ASP A 1 198 ? 12.162 8.655 6.069 1.00 95.62 198 ASP A C 1
ATOM 1426 O O . ASP A 1 198 ? 11.487 7.622 6.178 1.00 95.62 198 ASP A O 1
ATOM 1430 N N . PRO A 1 199 ? 13.340 8.801 6.713 1.00 95.75 199 PRO A N 1
ATOM 1431 C CA . PRO A 1 199 ? 13.909 7.782 7.600 1.00 95.75 199 PRO A CA 1
ATOM 1432 C C . PRO A 1 199 ? 12.990 7.357 8.753 1.00 95.75 199 PRO A C 1
ATOM 1434 O O . PRO A 1 199 ? 13.117 6.243 9.261 1.00 95.75 199 PRO A O 1
ATOM 1437 N N . ALA A 1 200 ? 12.045 8.208 9.161 1.00 96.94 200 ALA A N 1
ATOM 1438 C CA . ALA A 1 200 ? 11.052 7.879 10.176 1.00 96.94 200 ALA A CA 1
ATOM 1439 C C . ALA A 1 200 ? 10.119 6.736 9.738 1.00 96.94 200 ALA A C 1
ATOM 1441 O O . ALA A 1 200 ? 9.642 5.978 10.581 1.00 96.94 200 ALA A O 1
ATOM 1442 N N . THR A 1 201 ? 9.931 6.551 8.426 1.00 95.25 201 THR A N 1
ATOM 1443 C CA . THR A 1 201 ? 9.251 5.372 7.864 1.00 95.25 201 THR A CA 1
ATOM 1444 C C . THR A 1 201 ? 9.959 4.088 8.296 1.00 95.25 201 THR A C 1
ATOM 1446 O O . THR A 1 201 ? 9.324 3.150 8.773 1.00 95.25 201 THR A O 1
ATOM 1449 N N . ASP A 1 202 ? 11.288 4.056 8.161 1.00 93.81 202 ASP A N 1
ATOM 1450 C CA . ASP A 1 202 ? 12.099 2.871 8.449 1.00 93.81 202 ASP A CA 1
ATOM 1451 C C . ASP A 1 202 ? 12.119 2.566 9.942 1.00 93.81 202 ASP A C 1
ATOM 1453 O O . ASP A 1 202 ? 12.014 1.404 10.332 1.00 93.81 202 ASP A O 1
ATOM 1457 N N . ALA A 1 203 ? 12.209 3.611 10.769 1.00 95.50 203 ALA A N 1
ATOM 1458 C CA . ALA A 1 203 ? 12.106 3.483 12.217 1.00 95.50 203 ALA A CA 1
ATOM 1459 C C . ALA A 1 203 ? 10.752 2.880 12.620 1.00 95.50 203 ALA A C 1
ATOM 1461 O O . ALA A 1 203 ? 10.718 1.880 13.335 1.00 95.50 203 ALA A O 1
ATOM 1462 N N . TRP A 1 204 ? 9.647 3.411 12.084 1.00 95.25 204 TRP A N 1
ATOM 1463 C CA . TRP A 1 204 ? 8.318 2.888 12.389 1.00 95.25 204 TRP A CA 1
ATOM 1464 C C . TRP A 1 204 ? 8.170 1.426 11.956 1.00 95.25 204 TRP A C 1
ATOM 1466 O O . TRP A 1 204 ? 7.727 0.589 12.742 1.00 95.25 204 TRP A O 1
ATOM 1476 N N . ILE A 1 205 ? 8.579 1.092 10.727 1.00 93.81 205 ILE A N 1
ATOM 1477 C CA . ILE A 1 205 ? 8.527 -0.281 10.207 1.00 93.81 205 ILE A CA 1
ATOM 1478 C C . ILE A 1 205 ? 9.373 -1.222 11.067 1.00 93.81 205 ILE A C 1
ATOM 1480 O O . ILE A 1 205 ? 8.938 -2.337 11.354 1.00 93.81 205 ILE A O 1
ATOM 1484 N N . ALA A 1 206 ? 10.567 -0.797 11.488 1.00 92.88 206 ALA A N 1
ATOM 1485 C CA . ALA A 1 206 ? 11.438 -1.598 12.338 1.00 92.88 206 ALA A CA 1
ATOM 1486 C C . ALA A 1 206 ? 10.785 -1.927 13.690 1.00 92.88 206 ALA A C 1
ATOM 1488 O O . ALA A 1 206 ? 10.884 -3.072 14.136 1.00 92.88 206 ALA A O 1
ATOM 1489 N N . ASP A 1 207 ? 10.064 -0.972 14.277 1.00 94.88 207 ASP A N 1
ATOM 1490 C CA . ASP A 1 207 ? 9.346 -1.144 15.543 1.00 94.88 207 ASP A CA 1
ATOM 1491 C C . ASP A 1 207 ? 8.050 -1.973 15.392 1.00 94.88 207 ASP A C 1
ATOM 1493 O O . ASP A 1 207 ? 7.579 -2.577 16.355 1.00 94.88 207 ASP A O 1
ATOM 1497 N N . HIS A 1 208 ? 7.500 -2.072 14.173 1.00 94.38 208 HIS A N 1
ATOM 1498 C CA . HIS A 1 208 ? 6.194 -2.688 13.886 1.00 94.38 208 HIS A CA 1
ATOM 1499 C C . HIS A 1 208 ? 6.256 -3.825 12.845 1.00 94.38 208 HIS A C 1
ATOM 1501 O O . HIS A 1 208 ? 5.263 -4.140 12.178 1.00 94.38 208 HIS A O 1
ATOM 1507 N N . ARG A 1 209 ? 7.410 -4.497 12.709 1.00 91.06 209 ARG A N 1
ATOM 1508 C CA . ARG A 1 209 ? 7.654 -5.519 11.665 1.00 91.06 209 ARG A CA 1
ATOM 1509 C C . ARG A 1 209 ? 6.618 -6.645 11.608 1.00 91.06 209 ARG A C 1
ATOM 1511 O O . ARG A 1 209 ? 6.404 -7.221 10.547 1.00 91.06 209 ARG A O 1
ATOM 1518 N N . THR A 1 210 ? 5.997 -7.001 12.731 1.00 92.00 210 THR A N 1
ATOM 1519 C CA . THR A 1 210 ? 5.031 -8.111 12.803 1.00 92.00 210 THR A CA 1
ATOM 1520 C C . THR A 1 210 ? 3.693 -7.779 12.139 1.00 92.00 210 THR A C 1
ATOM 1522 O O . THR A 1 210 ? 3.021 -8.672 11.611 1.00 92.00 210 THR A O 1
ATOM 1525 N N . ILE A 1 211 ? 3.310 -6.500 12.108 1.00 94.50 211 ILE A N 1
ATOM 1526 C CA . ILE A 1 211 ? 2.037 -6.060 11.532 1.00 94.50 211 ILE A CA 1
ATOM 1527 C C . ILE A 1 211 ? 2.179 -5.560 10.094 1.00 94.50 211 ILE A C 1
ATOM 1529 O O . ILE A 1 211 ? 1.186 -5.553 9.376 1.00 94.50 211 ILE A O 1
ATOM 1533 N N . PHE A 1 212 ? 3.385 -5.260 9.612 1.00 94.44 212 PHE A N 1
ATOM 1534 C CA . PHE A 1 212 ? 3.600 -4.827 8.230 1.00 94.44 212 PHE A CA 1
ATOM 1535 C C . PHE A 1 212 ? 3.940 -6.003 7.297 1.00 94.44 212 PHE A C 1
ATOM 1537 O O . PHE A 1 212 ? 4.732 -6.886 7.623 1.00 94.44 212 PHE A O 1
ATOM 1544 N N . THR A 1 213 ? 3.333 -6.048 6.115 1.00 93.25 213 THR A N 1
ATOM 1545 C CA . THR A 1 213 ? 3.643 -7.018 5.055 1.00 93.25 213 THR A CA 1
ATOM 1546 C C . THR A 1 213 ? 3.725 -6.306 3.709 1.00 93.25 213 THR A C 1
ATOM 1548 O O . THR A 1 213 ? 2.839 -5.529 3.369 1.00 93.25 213 THR A O 1
ATOM 1551 N N . SER A 1 214 ? 4.788 -6.569 2.946 1.00 92.81 214 SER A N 1
ATOM 1552 C CA . SER A 1 214 ? 5.015 -5.962 1.630 1.00 92.81 214 SER A CA 1
ATOM 1553 C C . SER A 1 214 ? 5.116 -7.033 0.550 1.00 92.81 214 SER A C 1
ATOM 1555 O O . SER A 1 214 ? 5.845 -8.019 0.685 1.00 92.81 214 SER A O 1
ATOM 1557 N N . PHE A 1 215 ? 4.370 -6.832 -0.531 1.00 91.62 215 PHE A N 1
ATOM 1558 C CA . PHE A 1 215 ? 4.363 -7.671 -1.717 1.00 91.62 215 PHE A CA 1
ATOM 1559 C C . PHE A 1 215 ? 5.034 -6.921 -2.868 1.00 91.62 215 PHE A C 1
ATOM 1561 O O . PHE A 1 215 ? 4.513 -5.931 -3.383 1.00 91.62 215 PHE A O 1
ATOM 1568 N N . CYS A 1 216 ? 6.175 -7.431 -3.319 1.00 88.94 216 CYS A N 1
ATOM 1569 C CA . CYS A 1 216 ? 6.860 -6.930 -4.503 1.00 88.94 216 CYS A CA 1
ATOM 1570 C C . CYS A 1 216 ? 7.057 -8.057 -5.508 1.00 88.94 216 CYS A C 1
ATOM 1572 O O . CYS A 1 216 ? 7.762 -9.014 -5.195 1.00 88.94 216 CYS A O 1
ATOM 1574 N N . ALA A 1 217 ? 6.411 -7.978 -6.673 1.00 82.44 217 ALA A N 1
ATOM 1575 C CA . ALA A 1 217 ? 6.616 -8.971 -7.718 1.00 82.44 217 ALA A CA 1
ATOM 1576 C C . ALA A 1 217 ? 8.057 -8.882 -8.248 1.00 82.44 217 ALA A C 1
ATOM 1578 O O . ALA A 1 217 ? 8.642 -7.801 -8.313 1.00 82.44 217 ALA A O 1
ATOM 1579 N N . GLY A 1 218 ? 8.647 -10.021 -8.619 1.00 74.94 218 GLY A N 1
ATOM 1580 C CA . GLY A 1 218 ? 9.954 -10.012 -9.277 1.00 74.94 218 GLY A CA 1
ATOM 1581 C C . GLY A 1 218 ? 9.886 -9.196 -10.568 1.00 74.94 218 GLY A C 1
ATOM 1582 O O . GLY A 1 218 ? 8.931 -9.354 -11.324 1.00 74.94 218 GLY A O 1
ATOM 1583 N N . PHE A 1 219 ? 10.887 -8.344 -10.805 1.00 74.19 219 PHE A N 1
ATOM 1584 C CA . PHE A 1 219 ? 10.950 -7.390 -11.927 1.00 74.19 219 PHE A CA 1
ATOM 1585 C C . PHE A 1 219 ? 9.947 -6.229 -11.887 1.00 74.19 219 PHE A C 1
ATOM 1587 O O . PHE A 1 219 ? 9.880 -5.464 -12.847 1.00 74.19 219 PHE A O 1
ATOM 1594 N N . ASP A 1 220 ? 9.207 -6.032 -10.797 1.00 83.56 220 ASP A N 1
ATOM 1595 C CA . ASP A 1 220 ? 8.486 -4.776 -10.608 1.00 83.56 220 ASP A CA 1
ATOM 1596 C C . ASP A 1 220 ? 9.496 -3.648 -10.327 1.00 83.56 220 ASP A C 1
ATOM 1598 O O . ASP A 1 220 ? 10.037 -3.541 -9.226 1.00 83.56 220 ASP A O 1
ATOM 1602 N N . ALA A 1 221 ? 9.749 -2.784 -11.315 1.00 85.44 221 ALA A N 1
ATOM 1603 C CA . ALA A 1 221 ? 10.703 -1.679 -11.184 1.00 85.44 221 ALA A CA 1
ATOM 1604 C C . ALA A 1 221 ? 10.318 -0.648 -10.123 1.00 85.44 221 ALA A C 1
ATOM 1606 O O . ALA A 1 221 ? 11.176 0.129 -9.700 1.00 85.44 221 ALA A O 1
ATOM 1607 N N . VAL A 1 222 ? 9.055 -0.614 -9.696 1.00 89.62 222 VAL A N 1
ATOM 1608 C CA . VAL A 1 222 ? 8.596 0.317 -8.671 1.00 89.62 222 VAL A CA 1
ATOM 1609 C C . VAL A 1 222 ? 9.130 -0.104 -7.307 1.00 89.62 222 VAL A C 1
ATOM 1611 O O . VAL A 1 222 ? 9.628 0.745 -6.573 1.00 89.62 222 VAL A O 1
ATOM 1614 N N . CYS A 1 223 ? 9.103 -1.396 -6.978 1.00 90.62 223 CYS A N 1
ATOM 1615 C CA . CYS A 1 223 ? 9.493 -1.907 -5.658 1.00 90.62 223 CYS A CA 1
ATOM 1616 C C . CYS A 1 223 ? 10.768 -2.774 -5.646 1.00 90.62 223 CYS A C 1
ATOM 1618 O O . CYS A 1 223 ? 11.246 -3.149 -4.571 1.00 90.62 223 CYS A O 1
ATOM 1620 N N . ASP A 1 224 ? 11.325 -3.102 -6.812 1.00 87.88 224 ASP A N 1
ATOM 1621 C CA . ASP A 1 224 ? 12.598 -3.798 -7.007 1.00 87.88 224 ASP A CA 1
ATOM 1622 C C . ASP A 1 224 ? 13.342 -3.227 -8.226 1.00 87.88 224 ASP A C 1
ATOM 1624 O O . ASP A 1 224 ? 13.412 -3.813 -9.313 1.00 87.88 224 ASP A O 1
ATOM 1628 N N . THR A 1 225 ? 13.967 -2.067 -8.025 1.00 82.75 225 THR A N 1
ATOM 1629 C CA . THR A 1 225 ? 14.822 -1.453 -9.049 1.00 82.75 225 THR A CA 1
ATOM 1630 C C . THR A 1 225 ? 16.029 -2.310 -9.401 1.00 82.75 225 THR A C 1
ATOM 1632 O O . THR A 1 225 ? 16.526 -2.232 -10.518 1.00 82.75 225 THR A O 1
ATOM 1635 N N . SER A 1 226 ? 16.523 -3.137 -8.478 1.00 79.06 226 SER A N 1
ATOM 1636 C CA . SER A 1 226 ? 17.746 -3.909 -8.692 1.00 79.06 226 SER A CA 1
ATOM 1637 C C . SER A 1 226 ? 17.564 -4.989 -9.754 1.00 79.06 226 SER A C 1
ATOM 1639 O O . SER A 1 226 ? 18.434 -5.153 -10.608 1.00 79.06 226 SER A O 1
ATOM 1641 N N . SER A 1 227 ? 16.419 -5.672 -9.742 1.00 70.38 227 SER A N 1
ATOM 1642 C CA . SER A 1 227 ? 16.060 -6.659 -10.759 1.00 70.38 227 SER A CA 1
ATOM 1643 C C . SER A 1 227 ? 15.632 -5.979 -12.059 1.00 70.38 227 SER A C 1
ATOM 1645 O O . SER A 1 227 ? 15.960 -6.461 -13.140 1.00 70.38 227 SER A O 1
ATOM 1647 N N . ALA A 1 228 ? 14.964 -4.823 -11.980 1.00 66.94 228 ALA A N 1
ATOM 1648 C CA . ALA A 1 228 ? 14.568 -4.064 -13.164 1.00 66.94 228 ALA A CA 1
ATOM 1649 C C . ALA A 1 228 ? 15.758 -3.458 -13.928 1.00 66.94 228 ALA A C 1
ATOM 1651 O O . ALA A 1 228 ? 15.793 -3.490 -15.154 1.00 66.94 228 ALA A O 1
ATOM 1652 N N . LEU A 1 229 ? 16.774 -2.938 -13.235 1.00 67.44 229 LEU A N 1
ATOM 1653 C CA . LEU A 1 229 ? 17.971 -2.392 -13.881 1.00 67.44 229 LEU A CA 1
ATOM 1654 C C . LEU A 1 229 ? 18.812 -3.482 -14.562 1.00 67.44 229 LEU A C 1
ATOM 1656 O O . LEU A 1 229 ? 19.515 -3.183 -15.523 1.00 67.44 229 LEU A O 1
ATOM 1660 N N . GLN A 1 230 ? 18.729 -4.738 -14.108 1.00 64.69 230 GLN A N 1
ATOM 1661 C CA . GLN A 1 230 ? 19.442 -5.864 -14.723 1.00 64.69 230 GLN A CA 1
ATOM 1662 C C . GLN A 1 230 ? 18.903 -6.246 -16.107 1.00 64.69 230 GLN A C 1
ATOM 1664 O O . GLN A 1 230 ? 19.655 -6.816 -16.889 1.00 64.69 230 GLN A O 1
ATOM 1669 N N . VAL A 1 231 ? 17.648 -5.913 -16.429 1.00 58.16 231 VAL A N 1
ATOM 1670 C CA . VAL A 1 231 ? 17.045 -6.195 -17.747 1.00 58.16 231 VAL A CA 1
ATOM 1671 C C . VAL A 1 231 ? 17.184 -5.039 -18.748 1.00 58.16 231 VAL A C 1
ATOM 1673 O O . VAL A 1 231 ? 16.921 -5.213 -19.935 1.00 58.16 231 VAL A O 1
ATOM 1676 N N . ILE A 1 232 ? 17.628 -3.853 -18.315 1.00 57.38 232 ILE A N 1
ATOM 1677 C CA . ILE A 1 232 ? 17.836 -2.702 -19.215 1.00 57.38 232 ILE A CA 1
ATOM 1678 C C . ILE A 1 232 ? 18.936 -2.944 -20.268 1.00 57.38 232 ILE A C 1
ATOM 1680 O O . ILE A 1 232 ? 18.706 -2.566 -21.421 1.00 57.38 232 ILE A O 1
ATOM 1684 N N . PRO A 1 233 ? 20.111 -3.526 -19.933 1.00 49.75 233 PRO A N 1
ATOM 1685 C CA . PRO A 1 233 ? 21.237 -3.628 -20.861 1.00 49.75 233 PRO A CA 1
ATOM 1686 C C . PRO A 1 233 ? 20.964 -4.343 -22.186 1.00 49.75 233 PRO A C 1
ATOM 1688 O O . PRO A 1 233 ? 21.708 -4.094 -23.134 1.00 49.75 233 PRO A O 1
ATOM 1691 N N . GLY A 1 234 ? 19.912 -5.148 -22.314 1.00 48.47 234 GLY A N 1
ATOM 1692 C CA . GLY A 1 234 ? 19.568 -5.705 -23.620 1.00 48.47 234 GLY A CA 1
ATOM 1693 C C . GLY A 1 234 ? 18.093 -5.976 -23.905 1.00 48.47 234 GLY A C 1
ATOM 1694 O O . GLY A 1 234 ? 17.786 -6.485 -24.981 1.00 48.47 234 GLY A O 1
ATOM 1695 N N . LEU A 1 235 ? 17.159 -5.481 -23.082 1.00 45.31 235 LEU A N 1
ATOM 1696 C CA . LEU A 1 235 ? 15.812 -5.151 -23.581 1.00 45.31 235 LEU A CA 1
ATOM 1697 C C . LEU A 1 235 ? 15.735 -3.736 -24.188 1.00 45.31 235 LEU A C 1
ATOM 1699 O O . LEU A 1 235 ? 14.839 -3.446 -24.987 1.00 45.31 235 LEU A O 1
ATOM 1703 N N . GLY A 1 236 ? 16.663 -2.847 -23.813 1.00 49.03 236 GLY A N 1
ATOM 1704 C CA . GLY A 1 236 ? 16.537 -1.411 -24.051 1.00 49.03 236 GLY A CA 1
ATOM 1705 C C . GLY A 1 236 ? 15.547 -0.752 -23.081 1.00 49.03 236 GLY A C 1
ATOM 1706 O O . GLY A 1 236 ? 14.704 -1.406 -22.468 1.00 49.03 236 GLY A O 1
ATOM 1707 N N . LEU A 1 237 ? 15.658 0.570 -22.918 1.00 57.25 237 LEU A N 1
ATOM 1708 C CA . LEU A 1 237 ? 14.935 1.319 -21.882 1.00 57.25 237 LEU A CA 1
ATOM 1709 C C . LEU A 1 237 ? 13.406 1.254 -22.036 1.00 57.25 237 LEU A C 1
ATOM 1711 O O . LEU A 1 237 ? 12.696 1.127 -21.044 1.00 57.25 237 LEU A O 1
ATOM 1715 N N . GLU A 1 238 ? 12.905 1.320 -23.270 1.00 58.38 238 GLU A N 1
ATOM 1716 C CA . GLU A 1 238 ? 11.467 1.334 -23.567 1.00 58.38 238 GLU A CA 1
ATOM 1717 C C . GLU A 1 238 ? 10.808 -0.020 -23.271 1.00 58.38 238 GLU A C 1
ATOM 1719 O O . GLU A 1 238 ? 9.825 -0.091 -22.534 1.00 58.38 238 GLU A O 1
ATOM 1724 N N . SER A 1 239 ? 11.402 -1.114 -23.753 1.00 54.25 239 SER A N 1
ATOM 1725 C CA . SER A 1 239 ? 10.928 -2.472 -23.473 1.00 54.25 239 SER A CA 1
ATOM 1726 C C . SER A 1 239 ? 11.020 -2.810 -21.984 1.00 54.25 239 SER A C 1
ATOM 1728 O O . SER A 1 239 ? 10.107 -3.429 -21.443 1.00 54.25 239 SER A O 1
ATOM 1730 N N . ALA A 1 240 ? 12.085 -2.377 -21.297 1.00 58.09 240 ALA A N 1
ATOM 1731 C CA . ALA A 1 240 ? 12.220 -2.562 -19.855 1.00 58.09 240 ALA A CA 1
ATOM 1732 C C . ALA A 1 240 ? 11.146 -1.780 -19.079 1.00 58.09 240 ALA A C 1
ATOM 1734 O O . ALA A 1 240 ? 10.525 -2.329 -18.169 1.00 58.09 240 ALA A O 1
ATOM 1735 N N . ALA A 1 241 ? 10.866 -0.530 -19.462 1.00 64.50 241 ALA A N 1
ATOM 1736 C CA . ALA A 1 241 ? 9.796 0.264 -18.856 1.00 64.50 241 ALA A CA 1
ATOM 1737 C C . ALA A 1 241 ? 8.424 -0.399 -19.049 1.00 64.50 241 ALA A C 1
ATOM 1739 O O . ALA A 1 241 ? 7.632 -0.471 -18.112 1.00 64.50 241 ALA A O 1
ATOM 1740 N N . LYS A 1 242 ? 8.173 -0.959 -20.237 1.00 66.56 242 LYS A N 1
ATOM 1741 C CA . LYS A 1 242 ? 6.938 -1.685 -20.532 1.00 66.56 242 LYS A CA 1
ATOM 1742 C C . LYS A 1 242 ? 6.797 -2.963 -19.703 1.00 66.56 242 LYS A C 1
ATOM 1744 O O . LYS A 1 242 ? 5.795 -3.128 -19.023 1.00 66.56 242 LYS A O 1
ATOM 1749 N N . VAL A 1 243 ? 7.803 -3.841 -19.722 1.00 63.75 243 VAL A N 1
ATOM 1750 C CA . VAL A 1 243 ? 7.797 -5.114 -18.973 1.00 63.75 243 VAL A CA 1
ATOM 1751 C C . VAL A 1 243 ? 7.587 -4.861 -17.484 1.00 63.75 243 VAL A C 1
ATOM 1753 O O . VAL A 1 243 ? 6.752 -5.497 -16.850 1.00 63.75 243 VAL A O 1
ATOM 1756 N N . THR A 1 244 ? 8.337 -3.916 -16.925 1.00 70.88 244 THR A N 1
ATOM 1757 C CA . THR A 1 244 ? 8.278 -3.617 -15.493 1.00 70.88 244 THR A CA 1
ATOM 1758 C C . THR A 1 244 ? 6.950 -2.964 -15.103 1.00 70.88 244 THR A C 1
ATOM 1760 O O . THR A 1 244 ? 6.415 -3.279 -14.043 1.00 70.88 244 THR A O 1
ATOM 1763 N N . GLY A 1 245 ? 6.366 -2.138 -15.981 1.00 73.69 245 GLY A N 1
ATOM 1764 C CA . GLY A 1 245 ? 5.013 -1.601 -15.827 1.00 73.69 245 GLY A CA 1
ATOM 1765 C C . GLY A 1 245 ? 3.925 -2.676 -15.909 1.00 73.69 245 GLY A C 1
ATOM 1766 O O . GLY A 1 245 ? 3.026 -2.702 -15.072 1.00 73.69 245 GLY A O 1
ATOM 1767 N N . ASP A 1 246 ? 4.036 -3.607 -16.859 1.00 74.88 246 ASP A N 1
ATOM 1768 C CA . ASP A 1 246 ? 3.114 -4.737 -17.000 1.00 74.88 246 ASP A CA 1
ATOM 1769 C C . ASP A 1 246 ? 3.162 -5.643 -15.758 1.00 74.88 246 ASP A C 1
ATOM 1771 O O . ASP A 1 246 ? 2.123 -6.079 -15.266 1.00 74.88 246 ASP A O 1
ATOM 1775 N N . VAL A 1 247 ? 4.348 -5.901 -15.199 1.00 78.25 247 VAL A N 1
ATOM 1776 C CA . VAL A 1 247 ? 4.486 -6.629 -13.927 1.00 78.25 247 VAL A CA 1
ATOM 1777 C C . VAL A 1 247 ? 3.835 -5.855 -12.781 1.00 78.25 247 VAL A C 1
ATOM 1779 O O . VAL A 1 247 ? 3.088 -6.445 -11.997 1.00 78.25 247 VAL A O 1
ATOM 1782 N N . HIS A 1 248 ? 4.073 -4.543 -12.711 1.00 85.88 248 HIS A N 1
ATOM 1783 C CA . HIS A 1 248 ? 3.559 -3.685 -11.648 1.00 85.88 248 HIS A CA 1
ATOM 1784 C C . HIS A 1 248 ? 2.028 -3.709 -11.552 1.00 85.88 248 HIS A C 1
ATOM 1786 O O . HIS A 1 248 ? 1.484 -3.705 -10.454 1.00 85.88 248 HIS A O 1
ATOM 1792 N N . VAL A 1 249 ? 1.317 -3.810 -12.680 1.00 84.44 249 VAL A N 1
ATOM 1793 C CA . VAL A 1 249 ? -0.157 -3.832 -12.692 1.00 84.44 249 VAL A CA 1
ATOM 1794 C C . VAL A 1 249 ? -0.776 -5.223 -12.533 1.00 84.44 249 VAL A C 1
ATOM 1796 O O . VAL A 1 249 ? -1.992 -5.325 -12.411 1.00 84.44 249 VAL A O 1
ATOM 1799 N N . ASN A 1 250 ? 0.015 -6.301 -12.499 1.00 82.56 250 ASN A N 1
ATOM 1800 C CA . ASN A 1 250 ? -0.479 -7.683 -12.612 1.00 82.56 250 ASN A CA 1
ATOM 1801 C C . ASN A 1 250 ? -0.417 -8.511 -11.312 1.00 82.56 250 ASN A C 1
ATOM 1803 O O . ASN A 1 250 ? -0.373 -9.742 -11.324 1.00 82.56 250 ASN A O 1
ATOM 1807 N N . TYR A 1 251 ? -0.508 -7.870 -10.148 1.00 84.88 251 TYR A N 1
ATOM 1808 C CA . TYR A 1 251 ? -0.545 -8.558 -8.844 1.00 84.88 251 TYR A CA 1
ATOM 1809 C C . TYR A 1 251 ? -1.745 -9.500 -8.624 1.00 84.88 251 TYR A C 1
ATOM 1811 O O . TYR A 1 251 ? -1.783 -10.223 -7.629 1.00 84.88 251 TYR A O 1
ATOM 1819 N N . TYR A 1 252 ? -2.733 -9.499 -9.517 1.00 80.75 252 TYR A N 1
ATOM 1820 C CA . TYR A 1 252 ? -3.894 -10.389 -9.466 1.00 80.75 252 TYR A CA 1
ATOM 1821 C C . TYR A 1 252 ? -3.762 -11.631 -10.359 1.00 80.75 252 TYR A C 1
ATOM 1823 O O . TYR A 1 252 ? -4.625 -12.503 -10.293 1.00 80.75 252 TYR A O 1
ATOM 1831 N N . THR A 1 253 ? -2.711 -11.738 -11.178 1.00 73.25 253 THR A N 1
ATOM 1832 C CA . THR A 1 253 ? -2.458 -12.912 -12.036 1.00 73.25 253 THR A CA 1
ATOM 1833 C C . THR A 1 253 ? -1.174 -13.648 -11.675 1.00 73.25 253 THR A C 1
ATOM 1835 O O . THR A 1 253 ? -1.107 -14.864 -11.851 1.00 73.25 2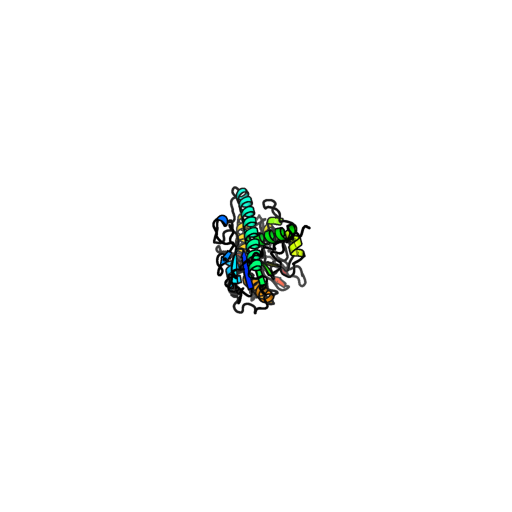53 THR A O 1
ATOM 1838 N N . THR A 1 254 ? -0.178 -12.957 -11.116 1.00 72.62 254 THR A N 1
ATOM 1839 C CA . THR A 1 254 ? 1.091 -13.568 -10.704 1.00 72.62 254 THR A CA 1
ATOM 1840 C C . THR A 1 254 ? 0.873 -14.594 -9.594 1.00 72.62 254 THR A C 1
ATOM 1842 O O . THR A 1 254 ? 0.387 -14.247 -8.525 1.00 72.62 254 THR A O 1
ATOM 1845 N N . GLY A 1 255 ? 1.251 -15.854 -9.808 1.00 75.31 255 GLY A N 1
ATOM 1846 C CA . GLY A 1 255 ? 1.273 -16.863 -8.744 1.00 75.31 255 GLY A CA 1
ATOM 1847 C C . GLY A 1 255 ? 2.500 -16.710 -7.842 1.00 75.31 255 GLY A C 1
ATOM 1848 O O . GLY A 1 255 ? 3.605 -16.477 -8.327 1.00 75.31 255 GLY A O 1
ATOM 1849 N N . ILE A 1 256 ? 2.303 -16.841 -6.531 1.00 77.44 256 ILE A N 1
ATOM 1850 C CA . ILE A 1 256 ? 3.322 -16.670 -5.491 1.00 77.44 256 ILE A CA 1
ATOM 1851 C C . ILE A 1 256 ? 3.188 -17.744 -4.418 1.00 77.44 256 ILE A C 1
ATOM 1853 O O . ILE A 1 256 ? 2.076 -18.167 -4.100 1.00 77.44 256 ILE A O 1
ATOM 1857 N N . ASP A 1 257 ? 4.308 -18.132 -3.813 1.00 78.25 257 ASP A N 1
ATOM 1858 C CA . ASP A 1 257 ? 4.313 -18.998 -2.634 1.00 78.25 257 ASP A CA 1
ATOM 1859 C C . ASP A 1 257 ? 3.838 -18.205 -1.411 1.00 78.25 257 ASP A C 1
ATOM 1861 O O . ASP A 1 257 ? 4.586 -17.436 -0.804 1.00 78.25 257 ASP A O 1
ATOM 1865 N N . CYS A 1 258 ? 2.577 -18.377 -1.024 1.00 83.31 258 CYS A N 1
ATOM 1866 C CA . CYS A 1 258 ? 2.029 -17.653 0.112 1.00 83.31 258 CYS A CA 1
ATOM 1867 C C . CYS A 1 258 ? 2.309 -18.389 1.423 1.00 83.31 258 CYS A C 1
ATOM 1869 O O . CYS A 1 258 ? 1.655 -19.382 1.744 1.00 83.31 258 CYS A O 1
ATOM 1871 N N . ALA A 1 259 ? 3.226 -17.859 2.236 1.00 84.25 259 ALA A N 1
ATOM 1872 C CA . ALA A 1 259 ? 3.567 -18.431 3.543 1.00 84.25 259 ALA A CA 1
ATOM 1873 C C . ALA A 1 259 ? 2.347 -18.609 4.471 1.00 84.25 259 ALA A C 1
ATOM 1875 O O . ALA A 1 259 ? 2.298 -19.558 5.249 1.00 84.25 259 ALA A O 1
ATOM 1876 N N . ALA A 1 260 ? 1.341 -17.733 4.365 1.00 85.38 260 ALA A N 1
ATOM 1877 C CA . ALA A 1 260 ? 0.135 -17.792 5.191 1.00 85.38 260 ALA A CA 1
ATOM 1878 C C . ALA A 1 260 ? -0.781 -18.990 4.877 1.00 85.38 260 ALA A C 1
ATOM 1880 O O . ALA A 1 260 ? -1.561 -19.389 5.738 1.00 85.38 260 ALA A O 1
ATOM 1881 N N . THR A 1 261 ? -0.695 -19.565 3.673 1.00 83.12 261 THR A N 1
ATOM 1882 C CA . THR A 1 261 ? -1.490 -20.737 3.253 1.00 83.12 261 THR A CA 1
ATOM 1883 C C . THR A 1 261 ? -0.638 -21.962 2.941 1.00 83.12 261 THR A C 1
ATOM 1885 O O . THR A 1 261 ? -1.182 -23.051 2.794 1.00 83.12 261 THR A O 1
ATOM 1888 N N . SER A 1 262 ? 0.685 -21.802 2.824 1.00 84.25 262 SER A N 1
ATOM 1889 C CA . SER A 1 262 ? 1.594 -22.827 2.292 1.00 84.25 262 SER A CA 1
ATOM 1890 C C . SER A 1 262 ? 1.167 -23.333 0.901 1.00 84.25 262 SER A C 1
ATOM 1892 O O . SER A 1 262 ? 1.322 -24.511 0.589 1.00 84.25 262 SER A O 1
ATOM 1894 N N . SER A 1 263 ? 0.599 -22.449 0.070 1.00 82.81 263 SER A N 1
ATOM 1895 C CA . SER A 1 263 ? 0.109 -22.765 -1.279 1.00 82.81 263 SER A CA 1
ATOM 1896 C C . SER A 1 263 ? 0.456 -21.661 -2.281 1.00 82.81 263 SER A C 1
ATOM 1898 O O . SER A 1 263 ? 0.694 -20.513 -1.891 1.00 82.81 263 SER A O 1
ATOM 1900 N N . VAL A 1 264 ? 0.466 -22.011 -3.571 1.00 79.88 264 VAL A N 1
ATOM 1901 C CA . VAL A 1 264 ? 0.637 -21.040 -4.657 1.00 79.88 264 VAL A CA 1
ATOM 1902 C C . VAL A 1 264 ? -0.681 -20.312 -4.896 1.00 79.88 264 VAL A C 1
ATOM 1904 O O . VAL A 1 264 ? -1.709 -20.937 -5.152 1.00 79.88 264 VAL A O 1
ATOM 1907 N N . THR A 1 265 ? -0.658 -18.987 -4.822 1.00 84.69 265 THR A N 1
ATOM 1908 C CA . THR A 1 265 ? -1.844 -18.133 -4.971 1.00 84.69 265 THR A CA 1
ATOM 1909 C C . THR A 1 265 ? -1.460 -16.752 -5.499 1.00 84.69 265 THR A C 1
ATOM 1911 O O . THR A 1 265 ? -0.282 -16.494 -5.711 1.00 84.69 265 THR A O 1
ATOM 1914 N N . THR A 1 266 ? -2.409 -15.852 -5.736 1.00 86.19 266 THR A N 1
ATOM 1915 C CA . THR A 1 266 ? -2.093 -14.479 -6.153 1.00 86.19 266 THR A CA 1
ATOM 1916 C C . THR A 1 266 ? -1.651 -13.625 -4.955 1.00 86.19 266 THR A C 1
ATOM 1918 O O . THR A 1 266 ? -2.075 -13.875 -3.821 1.00 86.19 266 THR A O 1
ATOM 1921 N N . PRO A 1 267 ? -0.833 -12.577 -5.157 1.00 88.44 267 PRO A N 1
ATOM 1922 C CA . PRO A 1 267 ? -0.504 -11.606 -4.121 1.00 88.44 267 PRO A CA 1
ATOM 1923 C C . PRO A 1 267 ? -1.732 -11.023 -3.425 1.00 88.44 267 PRO A C 1
ATOM 1925 O O . PRO A 1 267 ? -1.756 -10.947 -2.197 1.00 88.44 267 PRO A O 1
ATOM 1928 N N . THR A 1 268 ? -2.766 -10.651 -4.184 1.00 91.12 268 THR A N 1
ATOM 1929 C CA . THR A 1 268 ? -4.001 -10.078 -3.629 1.00 91.12 268 THR A CA 1
ATOM 1930 C C . THR A 1 268 ? -4.684 -11.042 -2.664 1.00 91.12 268 THR A C 1
ATOM 1932 O O . THR A 1 268 ? -5.045 -10.651 -1.550 1.00 91.12 268 THR A O 1
ATOM 1935 N N . ALA A 1 269 ? -4.775 -12.319 -3.035 1.00 91.00 269 ALA A N 1
ATOM 1936 C CA . ALA A 1 269 ? -5.369 -13.360 -2.211 1.00 91.00 269 ALA A CA 1
ATOM 1937 C C . ALA A 1 269 ? -4.500 -13.785 -1.023 1.00 91.00 269 ALA A C 1
ATOM 1939 O O . ALA A 1 269 ? -5.016 -14.044 0.069 1.00 91.00 269 ALA A O 1
ATOM 1940 N N . CYS A 1 270 ? -3.178 -13.821 -1.201 1.00 91.31 270 CYS A N 1
ATOM 1941 C CA . CYS A 1 270 ? -2.259 -14.020 -0.090 1.00 91.31 270 CYS A CA 1
ATOM 1942 C C . CYS A 1 270 ? -2.403 -12.889 0.930 1.00 91.31 270 CYS A C 1
ATOM 1944 O O . CYS A 1 270 ? -2.548 -13.151 2.121 1.00 91.31 270 CYS A O 1
ATOM 1946 N N . GLY A 1 271 ? -2.448 -11.638 0.467 1.00 93.50 271 GLY A N 1
ATOM 1947 C CA . GLY A 1 271 ? -2.685 -10.482 1.322 1.00 93.50 271 GLY A CA 1
ATOM 1948 C C . GLY A 1 271 ? -4.047 -10.538 2.023 1.00 93.50 271 GLY A C 1
ATOM 1949 O O . GLY A 1 271 ? -4.106 -10.298 3.224 1.00 93.50 271 GLY A O 1
ATOM 1950 N N . ALA A 1 272 ? -5.116 -10.965 1.336 1.00 94.75 272 ALA A N 1
ATOM 1951 C CA . ALA A 1 272 ? -6.420 -11.191 1.966 1.00 94.75 272 ALA A CA 1
ATOM 1952 C C . ALA A 1 272 ? -6.341 -12.254 3.076 1.00 94.75 272 ALA A C 1
ATOM 1954 O O . ALA A 1 272 ? -6.890 -12.068 4.157 1.00 94.75 272 ALA A O 1
ATOM 1955 N N . THR A 1 273 ? -5.597 -13.341 2.857 1.00 93.69 273 THR A N 1
ATOM 1956 C CA . THR A 1 273 ? -5.391 -14.376 3.883 1.00 93.69 273 THR A CA 1
ATOM 1957 C C . THR A 1 273 ? -4.579 -13.859 5.071 1.00 93.69 273 THR A C 1
ATOM 1959 O O . THR A 1 273 ? -4.926 -14.114 6.221 1.00 93.69 273 THR A O 1
ATOM 1962 N N . VAL A 1 274 ? -3.514 -13.097 4.809 1.00 94.31 274 VAL A N 1
ATOM 1963 C CA . VAL A 1 274 ? -2.702 -12.442 5.844 1.00 94.31 274 VAL A CA 1
ATOM 1964 C C . VAL A 1 274 ? -3.565 -11.516 6.707 1.00 94.31 274 VAL A C 1
ATOM 1966 O O . VAL A 1 274 ? -3.414 -11.500 7.928 1.00 94.31 274 VAL A O 1
ATOM 1969 N N . ILE A 1 275 ? -4.488 -10.782 6.084 1.00 95.88 275 ILE A N 1
ATOM 1970 C CA . ILE A 1 275 ? -5.441 -9.908 6.771 1.00 95.88 275 ILE A CA 1
ATOM 1971 C C . ILE A 1 275 ? -6.455 -10.724 7.577 1.00 95.88 275 ILE A C 1
ATOM 1973 O O . ILE A 1 275 ? -6.624 -10.456 8.762 1.00 95.88 275 ILE A O 1
ATOM 1977 N N . ALA A 1 276 ? -7.085 -11.739 6.983 1.00 95.50 276 ALA A N 1
ATOM 1978 C CA . ALA A 1 276 ? -8.056 -12.591 7.671 1.00 95.50 276 ALA A CA 1
ATOM 1979 C C . ALA A 1 276 ? -7.454 -13.240 8.930 1.00 95.50 276 ALA A C 1
ATOM 1981 O O . ALA A 1 276 ? -8.025 -13.149 10.017 1.00 95.50 276 ALA A O 1
ATOM 1982 N N . ASN A 1 277 ? -6.232 -13.772 8.818 1.00 94.06 277 ASN A N 1
ATOM 1983 C CA . ASN A 1 277 ? -5.496 -14.327 9.952 1.00 94.06 277 ASN A CA 1
ATOM 1984 C C . ASN A 1 277 ? -5.253 -13.282 11.056 1.00 94.06 277 ASN A C 1
ATOM 1986 O O . ASN A 1 277 ? -5.393 -13.596 12.236 1.00 94.06 277 ASN A O 1
ATOM 1990 N N . ALA A 1 278 ? -4.917 -12.039 10.691 1.00 94.88 278 ALA A N 1
ATOM 1991 C CA . ALA A 1 278 ? -4.713 -10.949 11.649 1.00 94.88 278 ALA A CA 1
ATOM 1992 C C . ALA A 1 278 ? -6.014 -10.489 12.331 1.00 94.88 278 ALA A C 1
ATOM 1994 O O . ALA A 1 278 ? -5.977 -9.994 13.456 1.00 94.88 278 ALA A O 1
ATOM 1995 N N . LEU A 1 279 ? -7.156 -10.671 11.664 1.00 94.88 279 LEU A N 1
ATOM 1996 C CA . LEU A 1 279 ? -8.492 -10.397 12.195 1.00 94.88 279 LEU A CA 1
ATOM 1997 C C . LEU A 1 279 ? -9.081 -11.575 12.988 1.00 94.88 279 LEU A C 1
ATOM 1999 O O . LEU A 1 279 ? -10.168 -11.449 13.549 1.00 94.88 279 LEU A O 1
ATOM 2003 N N . GLY A 1 280 ? -8.401 -12.726 13.030 1.00 94.25 280 GLY A N 1
ATOM 2004 C CA . GLY A 1 280 ? -8.936 -13.951 13.630 1.00 94.25 280 GLY A CA 1
ATOM 2005 C C . GLY A 1 280 ? -10.133 -14.534 12.869 1.00 94.25 280 GLY A C 1
ATOM 2006 O O . GLY A 1 280 ? -10.889 -15.325 13.433 1.00 94.25 280 GLY A O 1
ATOM 2007 N N . SER A 1 281 ? -10.328 -14.141 11.608 1.00 91.06 281 SER A N 1
ATOM 2008 C CA . SER A 1 281 ? -11.369 -14.674 10.734 1.00 91.06 281 SER A CA 1
ATOM 2009 C C . SER A 1 281 ? -10.835 -15.821 9.875 1.00 91.06 281 SER A C 1
ATOM 2011 O O . SER A 1 281 ? -9.629 -16.017 9.717 1.00 91.06 281 SER A O 1
ATOM 2013 N N . SER A 1 282 ? -11.745 -16.633 9.335 1.00 86.25 282 SER A N 1
ATOM 2014 C CA . SER A 1 282 ? -11.375 -17.688 8.394 1.00 86.25 282 SER A CA 1
ATOM 2015 C C . SER A 1 282 ? -10.790 -17.085 7.121 1.00 86.25 282 SER A C 1
ATOM 2017 O O . SER A 1 282 ? -11.358 -16.141 6.570 1.00 86.25 282 SER A O 1
ATOM 2019 N N . ALA A 1 283 ? -9.701 -17.676 6.625 1.00 80.06 283 ALA A N 1
ATOM 2020 C CA . ALA A 1 283 ? -9.142 -17.325 5.328 1.00 80.06 283 ALA A CA 1
ATOM 2021 C C . ALA A 1 283 ? -10.209 -17.417 4.213 1.00 80.06 283 ALA A C 1
ATOM 2023 O O . ALA A 1 283 ? -11.109 -18.265 4.298 1.00 80.06 283 ALA A O 1
ATOM 2024 N N . PRO A 1 284 ? -10.107 -16.588 3.158 1.00 77.25 284 PRO A N 1
ATOM 2025 C CA . PRO A 1 284 ? -11.008 -16.659 2.012 1.00 77.25 284 PRO A CA 1
ATOM 2026 C C . PRO A 1 284 ? -11.029 -18.081 1.430 1.00 77.25 284 PRO A C 1
ATOM 2028 O O . PRO A 1 284 ? -9.987 -18.619 1.059 1.00 77.25 284 PRO A O 1
ATOM 2031 N N . THR A 1 285 ? -12.207 -18.704 1.337 1.00 64.81 285 THR A N 1
ATOM 2032 C CA . THR A 1 285 ? -12.359 -20.070 0.792 1.00 64.81 285 THR A CA 1
ATOM 2033 C C . THR A 1 285 ? -12.392 -20.101 -0.735 1.00 64.81 285 THR A C 1
ATOM 2035 O O . THR A 1 285 ? -12.068 -21.124 -1.334 1.00 64.81 285 THR A O 1
ATOM 2038 N N . SER A 1 286 ? -12.744 -18.984 -1.377 1.00 61.81 286 SER A N 1
ATOM 2039 C CA . SER A 1 286 ? -12.762 -18.823 -2.832 1.00 61.81 286 SER A CA 1
ATOM 2040 C C . SER A 1 286 ? -11.747 -17.771 -3.257 1.00 61.81 286 SER A C 1
ATOM 2042 O O . SER A 1 286 ? -12.084 -16.632 -3.580 1.00 61.81 286 SER A O 1
ATOM 2044 N N . VAL A 1 287 ? -10.481 -18.153 -3.246 1.00 58.12 287 VAL A N 1
ATOM 2045 C CA . VAL A 1 287 ? -9.467 -17.390 -3.958 1.00 58.12 287 VAL A CA 1
ATOM 2046 C C . VAL A 1 287 ? -9.575 -17.750 -5.440 1.00 58.12 287 VAL A C 1
ATOM 2048 O O . VAL A 1 287 ? -9.532 -18.945 -5.749 1.00 58.12 287 VAL A O 1
ATOM 2051 N N . PRO A 1 288 ? -9.717 -16.779 -6.365 1.00 58.19 288 PRO A N 1
ATOM 2052 C CA . PRO A 1 288 ? -9.559 -17.062 -7.783 1.00 58.19 288 PRO A CA 1
ATOM 2053 C C . PRO A 1 288 ? -8.225 -17.778 -7.969 1.00 58.19 288 PRO A C 1
ATOM 2055 O O . PRO A 1 288 ? -7.179 -17.233 -7.611 1.00 58.19 288 PRO A O 1
ATOM 2058 N N . ALA A 1 289 ? -8.266 -19.017 -8.465 1.00 55.75 289 ALA A N 1
ATOM 2059 C CA . ALA A 1 289 ? -7.039 -19.715 -8.803 1.00 55.75 289 ALA A CA 1
ATOM 2060 C C . ALA A 1 289 ? -6.229 -18.795 -9.733 1.00 55.75 289 ALA A C 1
ATOM 2062 O O . ALA A 1 289 ? -6.834 -18.170 -10.617 1.00 55.75 289 ALA A O 1
ATOM 2063 N N . PRO A 1 290 ? -4.899 -18.688 -9.552 1.00 57.06 290 PRO A N 1
ATOM 2064 C CA . PRO A 1 290 ? -4.062 -18.041 -10.550 1.00 57.06 290 PRO A CA 1
ATOM 2065 C C . PRO A 1 290 ? -4.439 -18.604 -11.920 1.00 57.06 290 PRO A C 1
ATOM 2067 O O . PRO A 1 290 ? -4.771 -19.791 -12.017 1.00 57.06 290 PRO A O 1
ATOM 2070 N N . GLN A 1 291 ? -4.414 -17.791 -12.975 1.00 50.56 291 GLN A N 1
ATOM 2071 C CA . GLN A 1 291 ? -4.557 -18.355 -14.313 1.00 50.56 291 GLN A CA 1
ATOM 2072 C C . GLN A 1 291 ? -3.381 -19.306 -14.550 1.00 50.56 291 GLN A C 1
ATOM 2074 O O . GLN A 1 291 ? -2.258 -18.884 -14.810 1.00 50.56 291 GLN A O 1
ATOM 2079 N N . ILE A 1 292 ? -3.642 -20.605 -14.402 1.00 41.91 292 ILE A N 1
ATOM 2080 C CA . ILE A 1 292 ? -2.697 -21.654 -14.752 1.00 41.91 292 ILE A CA 1
ATOM 2081 C C . ILE A 1 292 ? -2.766 -21.754 -16.268 1.00 41.91 292 ILE A C 1
ATOM 2083 O O . ILE A 1 292 ? -3.786 -22.172 -16.822 1.00 41.91 292 ILE A O 1
ATOM 2087 N N . LEU A 1 293 ? -1.702 -21.327 -16.941 1.00 40.12 293 LEU A N 1
ATOM 2088 C CA . LEU A 1 293 ? -1.574 -21.580 -18.366 1.00 40.12 293 LEU A CA 1
ATOM 2089 C C . LEU A 1 293 ? -1.576 -23.104 -18.602 1.00 40.12 293 LEU A C 1
ATOM 2091 O O . LEU A 1 293 ? -0.963 -23.833 -17.816 1.00 40.12 293 LEU A O 1
ATOM 2095 N N . PRO A 1 294 ? -2.276 -23.604 -19.640 1.00 37.59 294 PRO A N 1
ATOM 2096 C CA . PRO A 1 294 ? -2.197 -25.003 -20.052 1.00 37.59 294 PRO A CA 1
ATOM 2097 C C . PRO A 1 294 ? -0.741 -25.483 -20.139 1.00 37.59 294 PRO A C 1
ATOM 2099 O O . PRO A 1 294 ? 0.137 -24.702 -20.502 1.00 37.59 294 PRO A O 1
ATOM 2102 N N . ALA A 1 295 ? -0.477 -26.758 -19.831 1.00 39.53 295 ALA A N 1
ATOM 2103 C CA . ALA A 1 295 ? 0.877 -27.341 -19.844 1.00 39.53 295 ALA A CA 1
ATOM 2104 C C . ALA A 1 295 ? 1.589 -27.233 -21.213 1.00 39.53 295 ALA A C 1
ATOM 2106 O O . ALA A 1 295 ? 2.797 -27.410 -21.313 1.00 39.53 295 ALA A O 1
ATOM 2107 N N . ASP A 1 296 ? 0.825 -26.950 -22.261 1.00 37.44 296 ASP A N 1
ATOM 2108 C CA . ASP A 1 296 ? 1.200 -26.797 -23.660 1.00 37.44 296 ASP A CA 1
ATOM 2109 C C . ASP A 1 296 ? 1.007 -25.365 -24.193 1.00 37.44 296 ASP A C 1
ATOM 2111 O O . ASP A 1 296 ? 1.265 -25.101 -25.370 1.00 37.44 296 ASP A O 1
ATOM 2115 N N . ALA A 1 297 ? 0.573 -24.420 -23.355 1.00 33.31 297 ALA A N 1
ATOM 2116 C CA . ALA A 1 297 ? 0.472 -23.030 -23.765 1.00 33.31 297 ALA A CA 1
ATOM 2117 C C . ALA A 1 297 ? 1.882 -22.443 -23.942 1.00 33.31 297 ALA A C 1
ATOM 2119 O O . ALA A 1 297 ? 2.704 -22.534 -23.027 1.00 33.31 297 ALA A O 1
ATOM 2120 N N . PRO A 1 298 ? 2.190 -21.828 -25.097 1.00 32.75 298 PRO A N 1
ATOM 2121 C CA . PRO A 1 298 ? 3.481 -21.198 -25.309 1.00 32.75 298 PRO A CA 1
ATOM 2122 C C . PRO A 1 298 ? 3.656 -20.053 -24.309 1.00 32.75 298 PRO A C 1
ATOM 2124 O O . PRO A 1 298 ? 2.969 -19.035 -24.371 1.00 32.75 298 PRO A O 1
ATOM 2127 N N . ILE A 1 299 ? 4.593 -20.227 -23.381 1.00 36.34 299 ILE A N 1
ATOM 2128 C CA . ILE A 1 299 ? 5.012 -19.182 -22.455 1.00 36.34 299 ILE A CA 1
ATOM 2129 C C . ILE A 1 299 ? 6.118 -18.397 -23.149 1.00 36.34 299 ILE A C 1
ATOM 2131 O O . ILE A 1 299 ? 7.200 -18.934 -23.378 1.00 36.34 299 ILE A O 1
ATOM 2135 N N . ALA A 1 300 ? 5.847 -17.139 -23.493 1.00 33.25 300 ALA A N 1
ATOM 2136 C CA . ALA A 1 300 ? 6.848 -16.237 -24.047 1.00 33.25 300 ALA A CA 1
ATOM 2137 C C . ALA A 1 300 ? 7.703 -15.655 -22.918 1.00 33.25 300 ALA A C 1
ATOM 2139 O O . ALA A 1 300 ? 7.448 -14.547 -22.476 1.00 33.25 300 ALA A O 1
ATOM 2140 N N . ILE A 1 301 ? 8.705 -16.383 -22.435 1.00 42.91 301 ILE A N 1
ATOM 2141 C CA . ILE A 1 301 ? 9.681 -15.801 -21.512 1.00 42.91 301 ILE A CA 1
ATOM 2142 C C . ILE A 1 3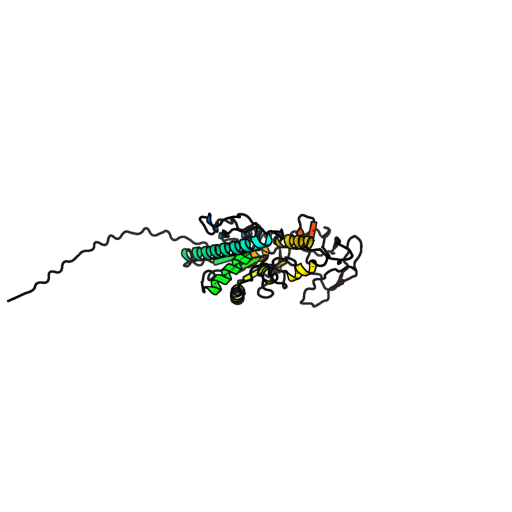01 ? 10.504 -14.776 -22.302 1.00 42.91 301 ILE A C 1
ATOM 2144 O O . ILE A 1 301 ? 10.996 -15.065 -23.392 1.00 42.91 301 ILE A O 1
ATOM 2148 N N . MET A 1 302 ? 10.644 -13.556 -21.795 1.00 35.94 302 MET A N 1
ATOM 2149 C CA . MET A 1 302 ? 11.601 -12.613 -22.372 1.00 35.94 302 MET A CA 1
ATOM 2150 C C . MET A 1 302 ? 12.979 -12.870 -21.769 1.00 35.94 302 MET A C 1
ATOM 2152 O O . MET A 1 302 ? 13.195 -12.649 -20.579 1.00 35.94 302 MET A O 1
ATOM 2156 N N . ALA A 1 303 ? 13.897 -13.368 -22.595 1.00 37.59 303 ALA A N 1
ATOM 2157 C CA . ALA A 1 303 ? 15.308 -13.482 -22.265 1.00 37.59 303 ALA A CA 1
ATOM 2158 C C . ALA A 1 303 ? 16.083 -12.426 -23.057 1.00 37.59 303 ALA A C 1
ATOM 2160 O O . ALA A 1 303 ? 15.919 -12.290 -24.270 1.00 37.59 303 ALA A O 1
ATOM 2161 N N . ASP A 1 304 ? 16.904 -11.666 -22.349 1.00 36.66 304 ASP A N 1
ATOM 2162 C CA . ASP A 1 304 ? 17.824 -10.699 -22.924 1.00 36.66 304 ASP A CA 1
ATOM 2163 C C . ASP A 1 304 ? 19.095 -11.428 -23.402 1.00 36.66 304 ASP A C 1
ATOM 2165 O O . ASP A 1 304 ? 19.806 -12.036 -22.600 1.00 36.66 304 ASP A O 1
ATOM 2169 N N . LEU A 1 305 ? 19.362 -11.391 -24.713 1.00 38.53 305 LEU A N 1
ATOM 2170 C CA . LEU A 1 305 ? 20.513 -12.046 -25.353 1.00 38.53 305 LEU A CA 1
ATOM 2171 C C . LEU A 1 305 ? 21.712 -11.103 -25.561 1.00 38.53 305 LEU A C 1
ATOM 2173 O O . LEU A 1 305 ? 22.691 -11.451 -26.224 1.00 38.53 305 LEU A O 1
ATOM 2177 N N . GLY A 1 306 ? 21.657 -9.898 -24.993 1.00 32.22 306 GLY A N 1
ATOM 2178 C CA . GLY A 1 306 ? 22.707 -8.899 -25.091 1.00 32.22 306 GLY A CA 1
ATOM 2179 C C . GLY A 1 306 ? 22.709 -8.089 -26.401 1.00 32.22 306 GLY A C 1
ATOM 2180 O O . GLY A 1 306 ? 21.961 -8.349 -27.349 1.00 32.22 306 GLY A O 1
ATOM 2181 N N . PRO A 1 307 ? 23.590 -7.075 -26.483 1.00 33.56 307 PRO A N 1
ATOM 2182 C CA . PRO A 1 307 ? 23.504 -5.979 -27.457 1.00 33.56 307 PRO A CA 1
ATOM 2183 C C . PRO A 1 307 ? 23.774 -6.366 -28.922 1.00 33.56 307 PRO A C 1
ATOM 2185 O O . PRO A 1 307 ? 23.601 -5.532 -29.808 1.00 33.56 307 PRO A O 1
ATOM 2188 N N . ALA A 1 308 ? 24.203 -7.601 -29.197 1.00 33.62 308 ALA A N 1
ATOM 2189 C CA . ALA A 1 308 ? 24.540 -8.061 -30.545 1.00 33.62 308 ALA A CA 1
ATOM 2190 C C . ALA A 1 308 ? 23.424 -8.867 -31.239 1.00 33.62 308 ALA A C 1
ATOM 2192 O O . ALA A 1 308 ? 23.511 -9.057 -32.450 1.00 33.62 308 ALA A O 1
ATOM 2193 N N . GLN A 1 309 ? 22.404 -9.349 -30.511 1.00 34.66 309 GLN A N 1
ATOM 2194 C CA . GLN A 1 309 ? 21.455 -10.345 -31.045 1.00 34.66 309 GLN A CA 1
ATOM 2195 C C . GLN A 1 309 ? 19.961 -9.964 -30.954 1.00 34.66 309 GLN A C 1
ATOM 2197 O O . GLN A 1 309 ? 19.139 -10.612 -31.599 1.00 34.66 309 GLN A O 1
ATOM 2202 N N . GLY A 1 310 ? 19.597 -8.872 -30.268 1.00 36.66 310 GLY A N 1
ATOM 2203 C CA . GLY A 1 310 ? 18.212 -8.377 -30.204 1.00 36.66 310 GLY A CA 1
ATOM 2204 C C . GLY A 1 310 ? 17.276 -9.204 -29.305 1.00 36.66 310 GLY A C 1
ATOM 2205 O O . GLY A 1 310 ? 17.700 -10.143 -28.636 1.00 36.66 310 GLY A O 1
ATOM 2206 N N . LEU A 1 311 ? 15.991 -8.822 -29.266 1.00 32.81 311 LEU A N 1
ATOM 2207 C CA . LEU A 1 311 ? 14.952 -9.528 -28.505 1.00 32.81 311 LEU A CA 1
ATOM 2208 C C . LEU A 1 311 ? 14.617 -10.862 -29.171 1.00 32.81 311 LEU A C 1
ATOM 2210 O O . LEU A 1 311 ? 14.276 -10.896 -30.354 1.00 32.81 311 LEU A O 1
ATOM 2214 N N . ALA A 1 312 ? 14.621 -11.941 -28.396 1.00 34.00 312 ALA A N 1
ATOM 2215 C CA . ALA A 1 312 ? 14.199 -13.245 -28.873 1.00 34.00 312 ALA A CA 1
ATOM 2216 C C . ALA A 1 312 ? 13.077 -13.811 -27.990 1.00 34.00 312 ALA A C 1
ATOM 2218 O O . ALA A 1 312 ? 13.118 -13.733 -26.763 1.00 34.00 312 ALA A O 1
ATOM 2219 N N . GLN A 1 313 ? 12.048 -14.371 -28.629 1.00 34.12 313 GLN A N 1
ATOM 2220 C CA . GLN A 1 313 ? 10.946 -15.042 -27.945 1.00 34.12 313 GLN A CA 1
ATOM 2221 C C . GLN A 1 313 ? 11.444 -16.400 -27.430 1.00 34.12 313 GLN A C 1
ATOM 2223 O O . GLN A 1 313 ? 11.640 -17.336 -28.213 1.00 34.12 313 GLN A O 1
ATOM 2228 N N . LEU A 1 314 ? 11.669 -16.515 -26.118 1.00 37.59 314 LEU A N 1
ATOM 2229 C CA . LEU A 1 314 ? 11.968 -17.796 -25.486 1.00 37.59 314 LEU A CA 1
ATOM 2230 C C . LEU A 1 314 ? 10.640 -18.515 -25.234 1.00 37.59 314 LEU A C 1
ATOM 2232 O O . LEU A 1 314 ? 9.865 -18.121 -24.368 1.00 37.59 314 LEU A O 1
ATOM 2236 N N . VAL A 1 315 ? 10.375 -19.573 -26.001 1.00 37.28 315 VAL A N 1
ATOM 2237 C CA . VAL A 1 315 ? 9.248 -20.474 -25.745 1.00 37.28 315 VAL A CA 1
ATOM 2238 C C . VAL A 1 315 ? 9.765 -21.577 -24.836 1.00 37.28 315 VAL A C 1
ATOM 2240 O O . VAL A 1 315 ? 10.416 -22.517 -25.293 1.00 37.28 315 VAL A O 1
ATOM 2243 N N . VAL A 1 316 ? 9.506 -21.473 -23.534 1.00 39.09 316 VAL A N 1
ATOM 2244 C CA . VAL A 1 316 ? 9.858 -22.571 -22.627 1.00 39.09 316 VAL A CA 1
ATOM 2245 C C . VAL A 1 316 ? 8.762 -23.619 -22.696 1.00 39.09 316 VAL A C 1
ATOM 2247 O O . VAL A 1 316 ? 7.673 -23.434 -22.163 1.00 39.09 316 VAL A O 1
ATOM 2250 N N . THR A 1 317 ? 9.062 -24.740 -23.350 1.00 38.62 317 THR A N 1
ATOM 2251 C CA . THR A 1 317 ? 8.289 -25.971 -23.168 1.00 38.62 317 THR A CA 1
ATOM 2252 C C . THR A 1 317 ? 8.766 -26.595 -21.866 1.00 38.62 317 THR A C 1
ATOM 2254 O O . THR A 1 317 ? 9.748 -27.337 -21.837 1.00 38.62 317 THR A O 1
ATOM 2257 N N . VAL A 1 318 ? 8.144 -26.211 -20.755 1.00 39.16 318 VAL A N 1
ATOM 2258 C CA . VAL A 1 318 ? 8.406 -26.889 -19.487 1.00 39.16 318 VAL A CA 1
ATOM 2259 C C . VAL A 1 318 ? 7.772 -28.278 -19.612 1.00 39.16 318 VAL A C 1
ATOM 2261 O O . VAL A 1 318 ? 6.732 -28.424 -20.250 1.00 39.16 318 VAL A O 1
ATOM 2264 N N . GLY A 1 319 ? 8.386 -29.320 -19.043 1.00 43.34 319 GLY A N 1
ATOM 2265 C CA . GLY A 1 319 ? 7.691 -30.599 -18.824 1.00 43.34 319 GLY A CA 1
ATOM 2266 C C . GLY A 1 319 ? 6.448 -30.405 -17.929 1.00 43.34 319 GLY A C 1
ATOM 2267 O O . GLY A 1 319 ? 5.976 -29.286 -17.792 1.00 43.34 319 GLY A O 1
ATOM 2268 N N . PRO A 1 320 ? 5.897 -31.435 -17.262 1.00 38.06 320 PRO A N 1
ATOM 2269 C CA . PRO A 1 320 ? 4.686 -31.305 -16.435 1.00 38.06 320 PRO A CA 1
ATOM 2270 C C . PRO A 1 320 ? 4.926 -30.484 -15.146 1.00 38.06 320 PRO A C 1
ATOM 2272 O O . PRO A 1 320 ? 4.862 -31.002 -14.035 1.00 38.06 320 PRO A O 1
ATOM 2275 N N . VAL A 1 321 ? 5.240 -29.200 -15.288 1.00 37.84 321 VAL A N 1
ATOM 2276 C CA . VAL A 1 321 ? 5.536 -28.237 -14.237 1.00 37.84 321 VAL A CA 1
ATOM 2277 C C . VAL A 1 321 ? 4.758 -26.973 -14.572 1.00 37.84 321 VAL A C 1
ATOM 2279 O O . VAL A 1 321 ? 5.008 -26.316 -15.581 1.00 37.84 321 VAL A O 1
ATOM 2282 N N . SER A 1 322 ? 3.795 -26.645 -13.718 1.00 39.06 322 SER A N 1
ATOM 2283 C CA . SER A 1 322 ? 3.019 -25.415 -13.823 1.00 39.06 322 SER A CA 1
ATOM 2284 C C . SER A 1 322 ? 3.893 -24.226 -13.444 1.00 39.06 322 SER A C 1
ATOM 2286 O O . SER A 1 322 ? 4.428 -24.176 -12.336 1.00 39.06 322 SER A O 1
ATOM 2288 N N . VAL A 1 323 ? 4.015 -23.258 -14.347 1.00 41.09 323 VAL A N 1
ATOM 2289 C CA . VAL A 1 323 ? 4.747 -22.016 -14.101 1.00 41.09 323 VAL A CA 1
ATOM 2290 C C . VAL A 1 323 ? 3.752 -20.863 -14.016 1.00 41.09 323 VAL A C 1
ATOM 2292 O O . VAL A 1 323 ? 2.955 -20.700 -14.941 1.00 41.09 323 VAL A O 1
ATOM 2295 N N . PRO A 1 324 ? 3.768 -20.049 -12.948 1.00 39.69 324 PRO A N 1
ATOM 2296 C CA . PRO A 1 324 ? 3.029 -18.799 -12.938 1.00 39.69 324 PRO A CA 1
ATOM 2297 C C . PRO A 1 324 ? 3.702 -17.807 -13.891 1.00 39.69 324 PRO A C 1
ATOM 2299 O O . PRO A 1 324 ? 4.882 -17.477 -13.753 1.00 39.69 324 PRO A O 1
ATOM 2302 N N . VAL A 1 325 ? 2.937 -17.342 -14.872 1.00 39.34 325 VAL A N 1
ATOM 2303 C CA . VAL A 1 325 ? 3.396 -16.415 -15.905 1.00 39.34 325 VAL A CA 1
ATOM 2304 C C . VAL A 1 325 ? 2.564 -15.152 -15.822 1.00 39.34 325 VAL A C 1
ATOM 2306 O O . VAL A 1 325 ? 1.337 -15.212 -15.777 1.00 39.34 325 VAL A O 1
ATOM 2309 N N . VAL A 1 326 ? 3.234 -14.009 -15.847 1.00 39.44 326 VAL A N 1
ATOM 2310 C CA . VAL A 1 326 ? 2.598 -12.715 -16.063 1.00 39.44 326 VAL A CA 1
ATOM 2311 C C . VAL A 1 326 ? 2.586 -12.461 -17.556 1.00 39.44 326 VAL A C 1
ATOM 2313 O O . VAL A 1 326 ? 3.647 -12.257 -18.135 1.00 39.44 326 VAL A O 1
ATOM 2316 N N . LEU A 1 327 ? 1.410 -12.509 -18.179 1.00 35.00 327 LEU A N 1
ATOM 2317 C CA . LEU A 1 327 ? 1.218 -12.109 -19.572 1.00 35.00 327 LEU A CA 1
ATOM 2318 C C . LEU A 1 327 ? 0.799 -10.642 -19.615 1.00 35.00 327 LEU A C 1
ATOM 2320 O O . LEU A 1 327 ? -0.177 -10.256 -18.971 1.00 35.00 327 LEU A O 1
ATOM 2324 N N . SER A 1 328 ? 1.499 -9.832 -20.399 1.00 39.16 328 SER A N 1
ATOM 2325 C CA . SER A 1 328 ? 1.009 -8.509 -20.755 1.00 39.16 328 SER A CA 1
ATOM 2326 C C . SER A 1 328 ? -0.070 -8.589 -21.839 1.00 39.16 328 SER A C 1
ATOM 2328 O O . SER A 1 328 ? -0.090 -9.548 -22.621 1.00 39.16 328 SER A O 1
ATOM 2330 N N . PRO A 1 329 ? -0.932 -7.561 -21.954 1.00 35.94 329 PRO A N 1
ATOM 2331 C CA . PRO A 1 329 ? -1.901 -7.443 -23.047 1.00 35.94 329 PRO A CA 1
ATOM 2332 C C . PRO A 1 329 ? -1.282 -7.515 -24.454 1.00 35.94 329 PRO A C 1
ATOM 2334 O O . PRO A 1 329 ? -1.973 -7.879 -25.401 1.00 35.94 329 PRO A O 1
ATOM 2337 N N . ASP A 1 330 ? 0.018 -7.230 -24.582 1.00 36.34 330 ASP A N 1
ATOM 2338 C CA . ASP A 1 330 ? 0.745 -7.216 -25.857 1.00 36.34 330 ASP A CA 1
ATOM 2339 C C . ASP A 1 330 ? 1.579 -8.490 -26.097 1.00 36.34 330 ASP A C 1
ATOM 2341 O O . ASP A 1 330 ? 2.420 -8.528 -26.994 1.00 36.34 330 ASP A O 1
ATOM 2345 N N . GLY A 1 331 ? 1.375 -9.542 -25.295 1.00 34.72 331 GLY A N 1
ATOM 2346 C CA . GLY A 1 331 ? 1.997 -10.855 -25.506 1.00 34.72 331 GLY A CA 1
ATOM 2347 C C . GLY A 1 331 ? 3.422 -11.004 -24.963 1.00 34.72 331 GLY A C 1
ATOM 2348 O O . GLY A 1 331 ? 4.114 -11.959 -25.315 1.00 34.72 331 GLY A O 1
ATOM 2349 N N . ILE A 1 332 ? 3.866 -10.094 -24.095 1.00 38.38 332 ILE A N 1
ATOM 2350 C CA . ILE A 1 332 ? 5.124 -10.231 -23.351 1.00 38.38 332 ILE A CA 1
ATOM 2351 C C . ILE A 1 332 ? 4.860 -11.065 -22.101 1.00 38.38 332 ILE A C 1
ATOM 2353 O O . ILE A 1 332 ? 3.970 -10.714 -21.332 1.00 38.38 332 ILE A O 1
ATOM 2357 N N . ALA A 1 333 ? 5.634 -12.130 -21.872 1.00 40.69 333 ALA A N 1
ATOM 2358 C CA . ALA A 1 333 ? 5.542 -12.902 -20.642 1.00 40.69 333 ALA A CA 1
ATOM 2359 C C . ALA A 1 333 ? 6.807 -12.795 -19.774 1.00 40.69 333 ALA A C 1
ATOM 2361 O O . ALA A 1 333 ? 7.941 -12.983 -20.219 1.00 40.69 333 ALA A O 1
ATOM 2362 N N . ALA A 1 334 ? 6.600 -12.510 -18.492 1.00 43.00 334 ALA A N 1
ATOM 2363 C CA . ALA A 1 334 ? 7.612 -12.677 -17.460 1.00 43.00 334 ALA A CA 1
ATOM 2364 C C . ALA A 1 334 ? 7.184 -13.855 -16.585 1.00 43.00 334 ALA A C 1
ATOM 2366 O O . ALA A 1 334 ? 6.070 -13.883 -16.061 1.00 43.00 334 ALA A O 1
ATOM 2367 N N . ALA A 1 335 ? 8.050 -14.852 -16.447 1.00 46.09 335 ALA A N 1
ATOM 2368 C CA . ALA A 1 335 ? 7.785 -16.020 -15.623 1.00 46.09 335 ALA A CA 1
ATOM 2369 C C . ALA A 1 335 ? 8.913 -16.184 -14.609 1.00 46.09 335 ALA A C 1
ATOM 2371 O O . ALA A 1 335 ? 10.089 -16.130 -14.967 1.00 46.09 335 ALA A O 1
ATOM 2372 N N . SER A 1 336 ? 8.550 -16.406 -13.349 1.00 43.47 336 SER A N 1
ATOM 2373 C CA . SER A 1 336 ? 9.491 -16.892 -12.344 1.00 43.47 336 SER A CA 1
ATOM 2374 C C . SER A 1 336 ? 9.247 -18.385 -12.185 1.00 43.47 336 SER A C 1
ATOM 2376 O O . SER A 1 336 ? 8.149 -18.803 -11.816 1.00 43.47 336 SER A O 1
ATOM 2378 N N . VAL A 1 337 ? 10.247 -19.199 -12.523 1.00 47.69 337 VAL A N 1
ATOM 2379 C CA . VAL A 1 337 ? 10.147 -20.658 -12.424 1.00 47.69 337 VAL A CA 1
ATOM 2380 C C . VAL A 1 337 ? 11.048 -21.130 -11.299 1.00 47.69 337 VAL A C 1
ATOM 2382 O O . VAL A 1 337 ? 12.251 -20.881 -11.323 1.00 47.69 337 VAL A O 1
ATOM 2385 N N . THR A 1 338 ? 10.483 -21.858 -10.336 1.00 44.72 338 THR A N 1
ATOM 2386 C CA . THR A 1 338 ? 11.299 -22.662 -9.422 1.00 44.72 338 THR A CA 1
ATOM 2387 C C . THR A 1 338 ? 11.526 -24.016 -10.072 1.00 44.72 338 THR A C 1
ATOM 2389 O O . THR A 1 338 ? 10.596 -24.803 -10.237 1.00 44.72 338 THR A O 1
ATOM 2392 N N . LEU A 1 339 ? 12.769 -24.276 -10.463 1.00 47.75 339 LEU A N 1
ATOM 2393 C CA . LEU A 1 339 ? 13.188 -25.543 -11.045 1.00 47.75 339 LEU A CA 1
ATOM 2394 C C . LEU A 1 339 ? 13.868 -26.398 -9.961 1.00 47.75 339 LEU A C 1
ATOM 2396 O O . LEU A 1 339 ? 14.676 -25.861 -9.199 1.00 47.75 339 LEU A O 1
ATOM 2400 N N . PRO A 1 340 ? 13.572 -27.709 -9.848 1.00 49.69 340 PRO A N 1
ATOM 2401 C CA . PRO A 1 340 ? 14.349 -28.589 -8.979 1.00 49.69 340 PRO A CA 1
ATOM 2402 C C . PRO A 1 340 ? 15.820 -28.649 -9.429 1.00 49.69 340 PRO A C 1
ATOM 2404 O O . PRO A 1 340 ? 16.134 -28.284 -10.563 1.00 49.69 340 PRO A O 1
ATOM 2407 N N . PRO A 1 341 ? 16.748 -29.121 -8.583 1.00 54.44 341 PRO A N 1
ATOM 2408 C CA . PRO A 1 341 ? 18.127 -29.295 -9.007 1.00 54.44 341 PRO A CA 1
ATOM 2409 C C . PRO A 1 341 ? 18.230 -30.210 -10.228 1.00 54.44 341 PRO A C 1
ATOM 2411 O O . PRO A 1 341 ? 17.620 -31.280 -10.255 1.00 54.44 341 PRO A O 1
ATOM 2414 N N . GLY A 1 342 ? 18.978 -29.789 -11.241 1.00 60.81 342 GLY A N 1
ATOM 2415 C CA . GLY A 1 342 ? 19.076 -30.517 -12.500 1.00 60.81 342 GLY A CA 1
ATOM 2416 C C . GLY A 1 342 ? 19.610 -29.670 -13.644 1.00 60.81 342 GLY A C 1
ATOM 2417 O O . GLY A 1 342 ? 19.833 -28.469 -13.506 1.00 60.81 342 GLY A O 1
ATOM 2418 N N . THR A 1 343 ? 19.817 -30.318 -14.784 1.00 54.59 343 THR A N 1
ATOM 2419 C CA . THR A 1 343 ? 20.240 -29.668 -16.022 1.00 54.59 343 THR A CA 1
ATOM 2420 C C . THR A 1 343 ? 19.025 -29.404 -16.901 1.00 54.59 343 THR A C 1
ATOM 2422 O O . THR A 1 343 ? 18.255 -30.315 -17.203 1.00 54.59 343 THR A O 1
ATOM 2425 N N . TYR A 1 344 ? 18.876 -28.165 -17.341 1.00 59.81 344 TYR A N 1
ATOM 2426 C CA . TYR A 1 344 ? 17.766 -27.696 -18.157 1.00 59.81 344 TYR A CA 1
ATOM 2427 C C . TYR A 1 344 ? 18.291 -27.141 -19.467 1.0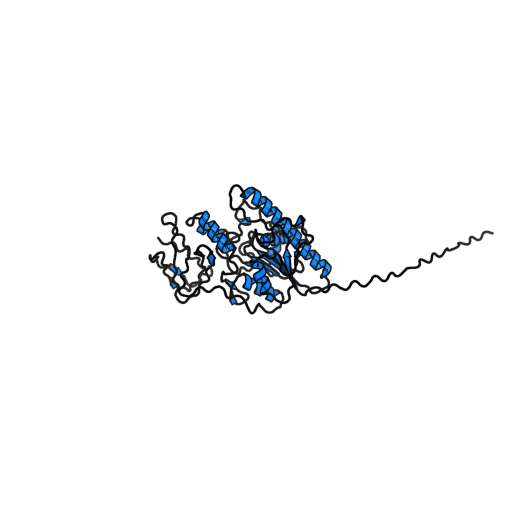0 59.81 344 TYR A C 1
ATOM 2429 O O . TYR A 1 344 ? 19.402 -26.632 -19.528 1.00 59.81 344 TYR A O 1
ATOM 2437 N N . THR A 1 345 ? 17.485 -27.212 -20.518 1.00 50.91 345 THR A N 1
ATOM 2438 C CA . THR A 1 345 ? 17.766 -26.546 -21.793 1.00 50.91 345 THR A CA 1
ATOM 2439 C C . THR A 1 345 ? 16.637 -25.569 -22.073 1.00 50.91 345 THR A C 1
ATOM 2441 O O . THR A 1 345 ? 15.469 -25.881 -21.843 1.00 50.91 345 THR A O 1
ATOM 2444 N N . ALA A 1 346 ? 16.977 -24.369 -22.534 1.00 49.25 346 ALA A N 1
ATOM 2445 C CA . ALA A 1 346 ? 16.001 -23.400 -23.010 1.00 49.25 346 ALA A CA 1
ATOM 2446 C C . ALA A 1 346 ? 16.010 -23.442 -24.543 1.00 49.25 346 ALA A C 1
ATOM 2448 O O . ALA A 1 346 ? 17.053 -23.681 -25.139 1.00 49.25 346 ALA A O 1
ATOM 2449 N N . THR A 1 347 ? 14.875 -23.260 -25.214 1.00 43.41 347 THR A N 1
ATOM 2450 C CA . THR A 1 347 ? 14.850 -23.196 -26.686 1.00 43.41 347 THR A CA 1
ATOM 2451 C C . THR A 1 347 ? 14.212 -21.887 -27.122 1.00 43.41 347 THR A C 1
ATOM 2453 O O . THR A 1 347 ? 13.050 -21.627 -26.821 1.00 43.41 347 THR A O 1
ATOM 2456 N N . VAL A 1 348 ? 14.976 -21.054 -27.826 1.00 41.94 348 VAL A N 1
ATOM 2457 C CA . VAL A 1 348 ? 14.583 -19.708 -28.256 1.00 41.94 348 VAL A CA 1
ATOM 2458 C C . VAL A 1 348 ? 14.469 -19.702 -29.778 1.00 41.94 348 VAL A C 1
ATOM 2460 O O . VAL A 1 348 ? 15.452 -19.960 -30.464 1.00 41.94 348 VAL A O 1
ATOM 2463 N N . GLY A 1 349 ? 13.277 -19.462 -30.334 1.00 36.53 349 GLY A N 1
ATOM 2464 C CA . GLY A 1 349 ? 13.092 -19.397 -31.795 1.00 36.53 349 GLY A CA 1
ATOM 2465 C C . GLY A 1 349 ? 13.552 -20.643 -32.579 1.00 36.53 349 GLY A C 1
ATOM 2466 O O . GLY A 1 349 ? 13.999 -20.518 -33.715 1.00 36.53 349 GLY A O 1
ATOM 2467 N N . GLY A 1 350 ? 13.489 -21.838 -31.978 1.00 41.50 350 GLY A N 1
ATOM 2468 C CA . GLY A 1 350 ? 13.979 -23.086 -32.589 1.00 41.50 350 GLY A CA 1
ATOM 2469 C C . GLY A 1 350 ? 15.481 -23.348 -32.412 1.00 41.50 350 GLY A C 1
ATOM 2470 O O . GLY A 1 350 ? 15.975 -24.375 -32.872 1.00 41.50 350 GLY A O 1
ATOM 2471 N N . VAL A 1 351 ? 16.199 -22.465 -31.714 1.00 36.62 351 VAL A N 1
ATOM 2472 C CA . VAL A 1 351 ? 17.600 -22.647 -31.325 1.00 36.62 351 VAL A CA 1
ATOM 2473 C C . VAL A 1 351 ? 17.650 -23.112 -29.873 1.00 36.62 351 VAL A C 1
ATOM 2475 O O . VAL A 1 351 ? 17.224 -22.402 -28.962 1.00 36.62 351 VAL A O 1
ATOM 2478 N N . THR A 1 352 ? 18.144 -24.327 -29.643 1.00 48.38 352 THR A N 1
ATOM 2479 C CA . THR A 1 352 ? 18.379 -24.850 -28.292 1.00 48.38 352 THR A CA 1
ATOM 2480 C C . THR A 1 352 ? 19.583 -24.133 -27.681 1.00 48.38 352 THR A C 1
ATOM 2482 O O . THR A 1 352 ? 20.683 -24.185 -28.229 1.00 48.38 352 THR A O 1
ATOM 2485 N N . SER A 1 353 ? 19.377 -23.450 -26.557 1.00 50.94 353 SER A N 1
ATOM 2486 C CA . SER A 1 353 ? 20.435 -22.833 -25.762 1.00 50.94 353 SER A CA 1
ATOM 2487 C C . SER A 1 353 ? 21.332 -23.898 -25.134 1.00 50.94 353 SER A C 1
ATOM 2489 O O . SER A 1 353 ? 20.963 -25.070 -25.011 1.00 50.94 353 SER A O 1
ATOM 2491 N N . MET A 1 354 ? 22.500 -23.471 -24.651 1.00 38.62 354 MET A N 1
ATOM 2492 C CA . MET A 1 354 ? 23.336 -24.332 -23.820 1.00 38.62 354 MET A CA 1
ATOM 2493 C C . MET A 1 354 ? 22.563 -24.797 -22.575 1.00 38.62 354 MET A C 1
ATOM 2495 O O . MET A 1 354 ? 21.753 -24.029 -22.037 1.00 38.62 354 MET A O 1
ATOM 2499 N N . PRO A 1 355 ? 22.789 -26.044 -22.125 1.00 53.06 355 PRO A N 1
ATOM 2500 C CA . PRO A 1 355 ? 22.214 -26.520 -20.887 1.00 53.06 355 PRO A CA 1
ATOM 2501 C C . PRO A 1 355 ? 22.687 -25.661 -19.711 1.00 53.06 355 PRO A C 1
ATOM 2503 O O . PRO A 1 355 ? 23.873 -25.355 -19.604 1.00 53.06 355 PRO A O 1
ATOM 2506 N N . PHE A 1 356 ? 21.769 -25.296 -18.822 1.00 51.81 356 PHE A N 1
ATOM 2507 C CA . PHE A 1 356 ? 22.073 -24.624 -17.564 1.00 51.81 356 PHE A CA 1
ATOM 2508 C C . PHE A 1 356 ? 21.758 -25.547 -16.391 1.00 51.81 356 PHE A C 1
ATOM 2510 O O . PHE A 1 356 ? 20.839 -26.363 -16.452 1.00 51.81 356 PHE A O 1
ATOM 2517 N N . GLU A 1 357 ? 22.539 -25.437 -15.323 1.00 47.94 357 GLU A N 1
ATOM 2518 C CA . GLU A 1 357 ? 22.432 -26.314 -14.163 1.00 47.94 357 GLU A CA 1
ATOM 2519 C C . GLU A 1 357 ? 21.866 -25.544 -12.968 1.00 47.94 357 GLU A C 1
ATOM 2521 O O . GLU A 1 357 ? 22.351 -24.472 -12.605 1.00 47.94 357 GLU A O 1
ATOM 2526 N N . VAL A 1 358 ? 20.826 -26.095 -12.347 1.00 47.22 358 VAL A N 1
ATOM 2527 C CA . VAL A 1 358 ? 20.291 -25.622 -11.072 1.00 47.22 358 VAL A CA 1
ATOM 2528 C C . VAL A 1 358 ? 20.897 -26.504 -9.987 1.00 47.22 358 VAL A C 1
ATOM 2530 O O . VAL A 1 358 ? 20.622 -27.701 -9.926 1.00 47.22 358 VAL A O 1
ATOM 2533 N N . ALA A 1 359 ? 21.763 -25.937 -9.148 1.00 46.25 359 ALA A N 1
ATOM 2534 C CA . ALA A 1 359 ? 22.450 -26.688 -8.102 1.00 46.25 359 ALA A CA 1
ATOM 2535 C C . ALA A 1 359 ? 21.537 -26.966 -6.893 1.00 46.25 359 ALA A C 1
ATOM 2537 O O . ALA A 1 359 ? 20.725 -26.130 -6.489 1.00 46.25 359 ALA A O 1
ATOM 2538 N N . ALA A 1 360 ? 21.711 -28.131 -6.265 1.00 42.75 360 ALA A N 1
ATOM 2539 C CA . ALA A 1 360 ? 21.050 -28.456 -5.006 1.00 42.75 360 ALA A CA 1
ATOM 2540 C C . ALA A 1 360 ? 21.706 -27.681 -3.852 1.00 42.75 360 ALA A C 1
ATOM 2542 O O . ALA A 1 360 ? 22.877 -27.898 -3.554 1.00 42.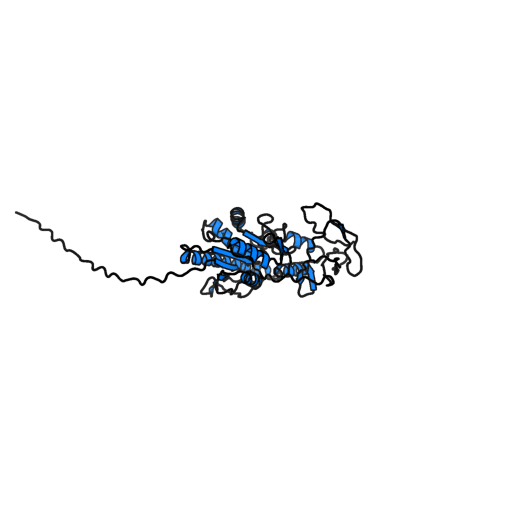75 360 ALA A O 1
ATOM 2543 N N . GLY A 1 361 ? 20.949 -26.807 -3.178 1.00 39.78 361 GLY A N 1
ATOM 2544 C CA . GLY A 1 361 ? 21.362 -26.234 -1.889 1.00 39.78 361 GLY A CA 1
ATOM 2545 C C . GLY A 1 361 ? 21.662 -24.733 -1.844 1.00 39.78 361 GLY A C 1
ATOM 2546 O O . GLY A 1 361 ? 22.154 -24.260 -0.823 1.00 39.78 361 GLY A O 1
ATOM 2547 N N . GLY A 1 362 ? 21.335 -23.955 -2.877 1.00 38.59 362 GLY A N 1
ATOM 2548 C CA . GLY A 1 362 ? 21.323 -22.496 -2.754 1.00 38.59 362 GLY A CA 1
ATOM 2549 C C . GLY A 1 362 ? 20.080 -22.022 -1.996 1.00 38.59 362 GLY A C 1
ATOM 2550 O O . GLY A 1 362 ? 18.989 -22.027 -2.556 1.00 38.59 362 GLY A O 1
ATOM 2551 N N . GLN A 1 363 ? 20.220 -21.577 -0.740 1.00 35.34 363 GLN A N 1
ATOM 2552 C CA . GLN A 1 363 ? 19.188 -20.723 -0.118 1.00 35.34 363 GLN A CA 1
ATOM 2553 C C . GLN A 1 363 ? 19.059 -19.364 -0.832 1.00 35.34 363 GLN A C 1
ATOM 2555 O O . GLN A 1 363 ? 18.053 -18.673 -0.685 1.00 35.34 363 GLN A O 1
ATOM 2560 N N . ASP A 1 364 ? 20.031 -19.033 -1.679 1.00 38.88 364 ASP A N 1
ATOM 2561 C CA . ASP A 1 364 ? 19.897 -18.058 -2.746 1.00 38.88 364 ASP A CA 1
ATOM 2562 C C . ASP A 1 364 ? 19.258 -18.722 -3.966 1.00 38.88 364 ASP A C 1
ATOM 2564 O O . ASP A 1 364 ? 19.934 -19.395 -4.742 1.00 38.88 364 ASP A O 1
ATOM 2568 N N . LYS A 1 365 ? 17.943 -18.533 -4.124 1.00 37.19 365 LYS A N 1
ATOM 2569 C CA . LYS A 1 365 ? 17.186 -18.927 -5.321 1.00 37.19 365 LYS A CA 1
ATOM 2570 C C . LYS A 1 365 ? 17.903 -18.359 -6.561 1.00 37.19 365 LYS A C 1
ATOM 2572 O O . LYS A 1 365 ? 17.936 -17.131 -6.704 1.00 37.19 365 LYS A O 1
ATOM 2577 N N . PRO A 1 366 ? 18.511 -19.184 -7.434 1.00 33.56 366 PRO A N 1
ATOM 2578 C CA . PRO A 1 366 ? 19.175 -18.665 -8.614 1.00 33.56 366 PRO A CA 1
ATOM 2579 C C . PRO A 1 366 ? 18.102 -18.158 -9.577 1.00 33.56 366 PRO A C 1
ATOM 2581 O O . PRO A 1 366 ? 17.374 -18.936 -10.187 1.00 33.56 366 PRO A O 1
ATOM 2584 N N . TYR A 1 367 ? 18.013 -16.836 -9.724 1.00 36.34 367 TYR A N 1
ATOM 2585 C CA . TYR A 1 367 ? 17.596 -16.275 -11.000 1.00 36.34 367 TYR A CA 1
ATOM 2586 C C . TYR A 1 367 ? 18.634 -16.748 -12.012 1.00 36.34 367 TYR A C 1
ATOM 2588 O O . TYR A 1 367 ? 19.812 -16.425 -11.874 1.00 36.34 367 TYR A O 1
ATOM 2596 N N . VAL A 1 368 ? 18.217 -17.562 -12.977 1.00 33.28 368 VAL A N 1
ATOM 2597 C CA . VAL A 1 368 ? 19.056 -17.896 -14.124 1.00 33.28 368 VAL A CA 1
ATOM 2598 C C . VAL A 1 368 ? 18.745 -16.850 -15.192 1.00 33.28 368 VAL A C 1
ATOM 2600 O O . VAL A 1 368 ? 17.722 -16.983 -15.865 1.00 33.28 368 VAL A O 1
ATOM 2603 N N . PRO A 1 369 ? 19.558 -15.788 -15.357 1.00 33.00 369 PRO A N 1
ATOM 2604 C CA . PRO A 1 369 ? 19.529 -15.040 -16.600 1.00 33.00 369 PRO A CA 1
ATOM 2605 C C . PRO A 1 369 ? 19.951 -16.020 -17.695 1.00 33.00 369 PRO A C 1
ATOM 2607 O O . PRO A 1 369 ? 21.093 -16.480 -17.733 1.00 33.00 369 PRO A O 1
ATOM 2610 N N . ILE A 1 370 ? 19.005 -16.420 -18.541 1.00 32.53 370 ILE A N 1
ATOM 2611 C CA . ILE A 1 370 ? 19.312 -17.241 -19.708 1.00 32.53 370 ILE A CA 1
ATOM 2612 C C . ILE A 1 370 ? 19.990 -16.310 -20.711 1.00 32.53 370 ILE A C 1
ATOM 2614 O O . ILE A 1 370 ? 19.324 -15.626 -21.480 1.00 32.53 370 ILE A O 1
ATOM 2618 N N . VAL A 1 371 ? 21.320 -16.269 -20.667 1.00 25.30 371 VAL A N 1
ATOM 2619 C CA . VAL A 1 371 ? 22.147 -15.645 -21.700 1.00 25.30 371 VAL A CA 1
ATOM 2620 C C . VAL A 1 371 ? 22.490 -16.750 -22.695 1.00 25.30 371 VAL A C 1
ATOM 2622 O O . VAL A 1 371 ? 23.320 -17.613 -22.407 1.00 25.30 371 VAL A O 1
ATOM 2625 N N . ALA A 1 372 ? 21.804 -16.785 -23.837 1.00 25.78 372 ALA A N 1
ATOM 2626 C CA . ALA A 1 372 ? 22.255 -17.610 -24.955 1.00 25.78 372 ALA A CA 1
ATOM 2627 C C . ALA A 1 372 ? 23.433 -16.896 -25.641 1.00 25.78 372 ALA A C 1
ATOM 2629 O O . ALA A 1 372 ? 23.372 -15.687 -25.853 1.00 25.78 372 ALA A O 1
ATOM 2630 N N . ALA A 1 373 ? 24.510 -17.636 -25.915 1.00 27.08 373 ALA A N 1
ATOM 2631 C CA . ALA A 1 373 ? 25.669 -17.152 -26.668 1.00 27.08 373 ALA A CA 1
ATOM 2632 C C . ALA A 1 373 ? 25.382 -17.114 -28.174 1.00 27.08 373 ALA A C 1
ATOM 2634 O O . ALA A 1 373 ? 24.749 -18.082 -28.656 1.00 27.08 373 ALA A O 1
#

Organism: NCBI:txid908250

pLDDT: mean 74.09, std 22.6, range [25.3, 98.62]

Foldseek 3Di:
DDDDDDDDDDDDDPPPPPPDPPDDQDDDFQEEEEAEEAAPFPPADDPVPDPAQWDWDLPQRGPLLSLLVVLDDRYTYIYGDFHSHHDDDDPVCLLVCQVVLVRRLVRSLVSLLVVLVVCCVRDVVDNYAYEYEAAHSGLSSVLVNQLVCLVVVHCSCVRHLAYEYELAQQADAPLEPEFADNAAAFVLCPPPSHDHRRCSSSVSCNVVRVRYYYYYHQLQCGGHVPRLVVQCQFQPDVSSVVVNVLRSVPQLQFWTCQPLVNDTAGSSLSVSSVVCVSSVHDRRPDGPHRPFDPLPPFAQAWAGQGDPPHTWGWRDNDHPATWRWRAGPVGYIHTDDQDDFDWDWIATPNRIADIDTDHPDPPPRDPDRRHGD